Protein AF-A0A1H5N4A5-F1 (afdb_monomer_lite)

Foldseek 3Di:
DDPVVLLVQVCVVVVHNPDDPPQEAEFEWDDDPNFTWTKDKAAQVCLQAWYWYWYHYLWKIWTFIDHGNPPVPVLQAFDDDVVRNIGIFTATCDPVPLHQWGPDDNGDTDRRVVRTDDMDTDDVVNSVVPDDDDDDDDDDDDPDPDDDDDDPFDDKDKDWADFQDFQDALLVVPLVVCQPFQEKEWEDAPCQDPVSLVLVLSNLVSVLVSCPPLAAREYEYEYADRPVRVVVSVVSQVVSQVVSVVSRYRYDYDHDDDDFGWMDTPQQKIKGWFRHSQFFDDDDDPDDPCVVDRRGTTTDIIMMMITGGDPPPPD

Sequence (315 aa):
MVKKEAIKLINNTIEVDELNTKNTTFASVSVSGTRAAWWMNIKRPNFKKEWNIILVEQDEVMWLKIPANTFINPDQYFRIWESKNAADLLISSDPQDRYLTDISTGGTGVDFKPFVVQKVTIPEEMKADKKTPKSSYSKPELISFTSVPNLDTDLQKQRIIKQDQTNITYKKLFEGHLKGADIIKLQDPWIRLPYQFSNLLEFCVMLGNSNESGKTINLKVVSWNSKDFQSQSIESFEEIAAVVQEMGINLTYTLERHHDRYIEANNGFKIILGRGLDIFEKREGRFCIGDVDQRWRKCKPCEITYLKRNLKLFI

Organism: NCBI:txid390640

InterPro domains:
  IPR032341 MITD1, C-terminal phospholipase D-like domain [PF16565] (168-308)
  IPR038113 MITD1, C-terminal phospholipase D-like domain superfamily [G3DSA:3.30.870.30] (150-309)

pLDDT: mean 83.87, std 18.14, range [25.14, 98.44]

Structure (mmCIF, N/CA/C/O backbone):
data_AF-A0A1H5N4A5-F1
#
_entry.id   AF-A0A1H5N4A5-F1
#
loop_
_atom_site.group_PDB
_atom_site.id
_atom_site.type_symbol
_atom_site.label_atom_id
_atom_site.label_alt_id
_atom_site.label_comp_id
_atom_site.label_asym_id
_atom_site.label_entity_id
_atom_site.label_seq_id
_atom_site.pdbx_PDB_ins_code
_atom_site.Cartn_x
_atom_site.Cartn_y
_atom_site.Cartn_z
_atom_site.occupancy
_atom_site.B_iso_or_equiv
_atom_site.auth_seq_id
_atom_site.auth_comp_id
_atom_site.auth_asym_id
_atom_site.auth_atom_id
_atom_site.pdbx_PDB_model_num
ATOM 1 N N . MET A 1 1 ? 16.569 -8.994 4.565 1.00 78.19 1 MET A N 1
ATOM 2 C CA . MET A 1 1 ? 17.767 -8.197 4.274 1.00 78.19 1 MET A CA 1
ATOM 3 C C . MET A 1 1 ? 17.394 -7.009 3.409 1.00 78.19 1 MET A C 1
ATOM 5 O O . MET A 1 1 ? 16.719 -7.190 2.399 1.00 78.19 1 MET A O 1
ATOM 9 N N . VAL A 1 2 ? 17.793 -5.807 3.815 1.00 86.38 2 VAL A N 1
ATOM 10 C CA . VAL A 1 2 ? 17.608 -4.572 3.036 1.00 86.38 2 VAL A CA 1
ATOM 11 C C . VAL A 1 2 ? 18.868 -4.227 2.232 1.00 86.38 2 VAL A C 1
ATOM 13 O O . VAL A 1 2 ? 19.958 -4.719 2.513 1.00 86.38 2 VAL A O 1
ATOM 16 N N . LYS A 1 3 ? 18.754 -3.328 1.243 1.00 87.31 3 LYS A N 1
ATOM 17 C CA . LYS A 1 3 ? 19.850 -2.956 0.324 1.00 87.31 3 LYS A CA 1
ATOM 18 C C . LYS A 1 3 ? 21.169 -2.593 1.019 1.00 87.31 3 LYS A C 1
ATOM 20 O O . LYS A 1 3 ? 22.225 -3.027 0.577 1.00 87.31 3 LYS A O 1
ATOM 25 N N . LYS A 1 4 ? 21.120 -1.796 2.095 1.00 90.81 4 LYS A N 1
ATOM 26 C CA . LYS A 1 4 ? 22.329 -1.368 2.826 1.00 90.81 4 LYS A CA 1
ATOM 27 C C . LYS A 1 4 ? 23.053 -2.539 3.497 1.00 90.81 4 LYS A C 1
ATOM 29 O O . LYS A 1 4 ? 24.275 -2.533 3.535 1.00 90.81 4 LYS A O 1
ATOM 34 N N . GLU A 1 5 ? 22.314 -3.515 4.016 1.00 92.19 5 GLU A N 1
ATOM 35 C CA . GLU A 1 5 ? 22.884 -4.710 4.648 1.00 92.19 5 GLU A CA 1
ATOM 36 C C . GLU A 1 5 ? 23.549 -5.604 3.610 1.00 92.19 5 GLU A C 1
ATOM 38 O O . GLU A 1 5 ? 24.678 -6.024 3.815 1.00 92.19 5 GLU A O 1
ATOM 43 N N . ALA A 1 6 ? 22.885 -5.829 2.474 1.00 92.94 6 ALA A N 1
ATOM 44 C CA . ALA A 1 6 ? 23.424 -6.664 1.407 1.00 92.94 6 ALA A CA 1
ATOM 45 C C . ALA A 1 6 ? 24.708 -6.072 0.799 1.00 92.94 6 ALA A C 1
ATOM 47 O O . ALA A 1 6 ? 25.665 -6.799 0.554 1.00 92.94 6 ALA A O 1
ATOM 48 N N . ILE A 1 7 ? 24.750 -4.744 0.622 1.00 93.31 7 ILE A N 1
ATOM 49 C CA . ILE A 1 7 ? 25.960 -4.021 0.199 1.00 93.31 7 ILE A CA 1
ATOM 50 C C . ILE A 1 7 ? 27.096 -4.241 1.197 1.00 93.31 7 ILE A C 1
ATOM 52 O O . ILE A 1 7 ? 28.184 -4.639 0.798 1.00 93.31 7 ILE A O 1
ATOM 56 N N . LYS A 1 8 ? 26.841 -4.005 2.492 1.00 93.69 8 LYS A N 1
ATOM 57 C CA . LYS A 1 8 ? 27.854 -4.196 3.537 1.00 93.69 8 LYS A CA 1
ATOM 58 C C . LYS A 1 8 ? 28.350 -5.636 3.580 1.00 93.69 8 LYS A C 1
ATOM 60 O O . LYS A 1 8 ? 29.546 -5.855 3.680 1.00 93.69 8 LYS A O 1
ATOM 65 N N . LEU A 1 9 ? 27.437 -6.601 3.487 1.00 94.12 9 LEU A N 1
ATOM 66 C CA . LEU A 1 9 ? 27.774 -8.017 3.512 1.00 94.12 9 LEU A CA 1
ATOM 67 C C . LEU A 1 9 ? 28.716 -8.384 2.358 1.00 94.12 9 LEU A C 1
ATOM 69 O O . LEU A 1 9 ? 29.730 -9.037 2.592 1.00 94.12 9 LEU A O 1
ATOM 73 N N . ILE A 1 10 ? 28.429 -7.923 1.138 1.00 94.88 10 ILE A N 1
ATOM 74 C CA . ILE A 1 10 ? 29.295 -8.182 -0.018 1.00 94.88 10 ILE A CA 1
ATOM 75 C C . ILE A 1 10 ? 30.631 -7.449 0.112 1.00 94.88 10 ILE A C 1
ATOM 77 O O . ILE A 1 10 ? 31.654 -8.113 0.007 1.00 94.88 10 ILE A O 1
ATOM 81 N N . ASN A 1 11 ? 30.639 -6.141 0.401 1.00 95.31 11 ASN A N 1
ATOM 82 C CA . ASN A 1 11 ? 31.880 -5.365 0.559 1.00 95.31 11 ASN A CA 1
ATOM 83 C C . ASN A 1 11 ? 32.805 -5.971 1.621 1.00 95.31 11 ASN A C 1
ATOM 85 O O . ASN A 1 11 ? 34.002 -6.102 1.391 1.00 95.31 11 ASN A O 1
ATOM 89 N N . ASN A 1 12 ? 32.245 -6.397 2.757 1.00 93.00 12 ASN A N 1
ATOM 90 C CA . ASN A 1 12 ? 33.006 -7.073 3.804 1.00 93.00 12 ASN A CA 1
ATOM 91 C C . ASN A 1 12 ? 33.564 -8.419 3.324 1.00 93.00 12 ASN A C 1
ATOM 93 O O . ASN A 1 12 ? 34.676 -8.773 3.687 1.00 93.00 12 ASN A O 1
ATOM 97 N N . THR A 1 13 ? 32.804 -9.166 2.515 1.00 93.75 13 THR A N 1
ATOM 98 C CA . THR A 1 13 ? 33.235 -10.474 1.990 1.00 93.75 13 THR A CA 1
ATOM 99 C C . THR A 1 13 ? 34.367 -10.341 0.976 1.00 93.75 13 THR A C 1
ATOM 101 O O . THR A 1 13 ? 35.252 -11.187 0.937 1.00 93.75 13 THR A O 1
ATOM 104 N N . ILE A 1 14 ? 34.340 -9.292 0.151 1.00 93.25 14 ILE A N 1
ATOM 105 C CA . ILE A 1 14 ? 35.383 -9.024 -0.849 1.00 93.25 14 ILE A CA 1
ATOM 106 C C . ILE A 1 14 ? 36.524 -8.152 -0.302 1.00 93.25 14 ILE A C 1
ATOM 108 O O . ILE A 1 14 ? 37.460 -7.870 -1.039 1.00 93.25 14 ILE A O 1
ATOM 112 N N . GLU A 1 15 ? 36.429 -7.704 0.954 1.00 91.75 15 GLU A N 1
ATOM 113 C CA . GLU A 1 15 ? 37.368 -6.791 1.624 1.00 91.75 15 GLU A CA 1
ATOM 114 C C . GLU A 1 15 ? 37.622 -5.470 0.862 1.00 91.75 15 GLU A C 1
ATOM 116 O O . GLU A 1 15 ? 38.691 -4.866 0.957 1.00 91.75 15 GLU A O 1
ATOM 121 N N . VAL A 1 16 ? 36.624 -4.990 0.107 1.00 90.19 16 VAL A N 1
ATOM 122 C CA . VAL A 1 16 ? 36.698 -3.765 -0.709 1.00 90.19 16 VAL A CA 1
ATOM 123 C C . VAL A 1 16 ? 35.370 -3.006 -0.661 1.00 90.19 16 VAL A C 1
ATOM 125 O O . VAL A 1 16 ? 34.299 -3.577 -0.868 1.00 90.19 16 VAL A O 1
ATOM 128 N N . ASP A 1 17 ? 35.431 -1.684 -0.475 1.00 88.94 17 ASP A N 1
ATOM 129 C CA . ASP A 1 17 ? 34.267 -0.783 -0.512 1.00 88.94 17 ASP A CA 1
ATOM 130 C C . ASP A 1 17 ? 33.829 -0.418 -1.945 1.00 88.94 17 ASP A C 1
ATOM 132 O O . ASP A 1 17 ? 33.723 0.750 -2.328 1.00 88.94 17 ASP A O 1
ATOM 136 N N . GLU A 1 18 ? 33.568 -1.431 -2.768 1.00 92.75 18 GLU A N 1
ATOM 137 C CA . GLU A 1 18 ? 33.209 -1.246 -4.177 1.00 92.75 18 GLU A CA 1
ATOM 138 C C . GLU A 1 18 ? 31.733 -0.849 -4.362 1.00 92.75 18 GLU A C 1
ATOM 140 O O . GLU A 1 18 ? 31.385 -0.023 -5.217 1.00 92.75 18 GLU A O 1
ATOM 145 N N . LEU A 1 19 ? 30.837 -1.398 -3.535 1.00 94.62 19 LEU A N 1
ATOM 146 C CA . LEU A 1 19 ? 29.393 -1.199 -3.655 1.00 94.62 19 LEU A CA 1
ATOM 147 C C . LEU A 1 19 ? 28.872 -0.119 -2.705 1.00 94.62 19 LEU A C 1
ATOM 149 O O . LEU A 1 19 ? 29.269 -0.006 -1.548 1.00 94.62 19 LEU A O 1
ATOM 153 N N . ASN A 1 20 ? 27.920 0.680 -3.187 1.00 92.81 20 ASN A N 1
ATOM 154 C CA . ASN A 1 20 ? 27.214 1.698 -2.417 1.00 92.81 20 ASN A CA 1
ATOM 155 C C . ASN A 1 20 ? 25.776 1.911 -2.924 1.00 92.81 20 ASN A C 1
ATOM 157 O O . ASN A 1 20 ? 25.331 1.380 -3.941 1.00 92.81 20 ASN A O 1
ATOM 161 N N . THR A 1 21 ? 24.997 2.723 -2.206 1.00 88.00 21 THR A N 1
ATOM 162 C CA . THR A 1 21 ? 23.572 2.918 -2.517 1.00 88.00 21 THR A CA 1
ATOM 163 C C . THR A 1 21 ? 23.311 3.559 -3.881 1.00 88.00 21 THR A C 1
ATOM 165 O O . THR A 1 21 ? 22.213 3.358 -4.410 1.00 88.00 21 THR A O 1
ATOM 168 N N . LYS A 1 22 ? 24.282 4.300 -4.439 1.00 87.31 22 LYS A N 1
ATOM 169 C CA . LYS A 1 22 ? 24.170 5.023 -5.714 1.00 87.31 22 LYS A CA 1
ATOM 170 C C . LYS A 1 22 ? 24.550 4.162 -6.920 1.00 87.31 22 LYS A C 1
ATOM 172 O O . LYS A 1 22 ? 23.919 4.309 -7.961 1.00 87.31 22 LYS A O 1
ATOM 177 N N . ASN A 1 23 ? 25.556 3.293 -6.798 1.00 90.56 23 ASN A N 1
ATOM 178 C CA . ASN A 1 23 ? 26.044 2.459 -7.908 1.00 90.56 23 ASN A CA 1
ATOM 179 C C . ASN A 1 23 ? 25.425 1.051 -7.954 1.00 90.56 23 ASN A C 1
ATOM 181 O O . ASN A 1 23 ? 25.646 0.328 -8.920 1.00 90.56 23 ASN A O 1
ATOM 185 N N . THR A 1 24 ? 24.651 0.670 -6.936 1.00 92.94 24 THR A N 1
ATOM 186 C CA . THR A 1 24 ? 24.083 -0.676 -6.811 1.00 92.94 24 THR A CA 1
ATOM 187 C C . THR A 1 24 ? 22.584 -0.682 -7.092 1.00 92.94 24 THR A C 1
ATOM 189 O O . THR A 1 24 ? 21.838 0.113 -6.520 1.00 92.94 24 THR A O 1
ATOM 192 N N . THR A 1 25 ? 22.108 -1.616 -7.906 1.00 92.25 25 THR A N 1
ATOM 193 C CA . THR A 1 25 ? 20.689 -1.979 -8.041 1.00 92.25 25 THR A CA 1
ATOM 194 C C . THR A 1 25 ? 20.411 -3.193 -7.162 1.00 92.25 25 THR A C 1
ATOM 196 O O . THR A 1 25 ? 21.269 -4.051 -7.004 1.00 92.25 25 THR A O 1
ATOM 199 N N . PHE A 1 26 ? 19.240 -3.254 -6.537 1.00 92.06 26 PHE A N 1
ATOM 200 C CA . PHE A 1 26 ? 18.920 -4.279 -5.547 1.00 92.06 26 PHE A CA 1
ATOM 201 C C . PHE A 1 26 ? 17.551 -4.876 -5.831 1.00 92.06 26 PHE A C 1
ATOM 203 O O . PHE A 1 26 ? 16.596 -4.127 -6.034 1.00 92.06 26 PHE A O 1
ATOM 210 N N . ALA A 1 27 ? 17.457 -6.200 -5.769 1.00 88.06 27 ALA A N 1
ATOM 211 C CA . ALA A 1 27 ? 16.194 -6.913 -5.811 1.00 88.06 27 ALA A CA 1
ATOM 212 C C . ALA A 1 27 ? 16.225 -8.112 -4.861 1.00 88.06 27 ALA A C 1
ATOM 214 O O . ALA A 1 27 ? 17.221 -8.821 -4.749 1.00 88.06 27 ALA A O 1
ATOM 215 N N . SER A 1 28 ? 15.103 -8.374 -4.199 1.00 84.31 28 SER A N 1
ATOM 216 C CA . SER A 1 28 ? 14.883 -9.615 -3.452 1.00 84.31 28 SER A CA 1
ATOM 217 C C . SER A 1 28 ? 13.853 -10.467 -4.172 1.00 84.31 28 SER A C 1
ATOM 219 O O . SER A 1 28 ? 12.944 -9.911 -4.794 1.00 84.31 28 SER A O 1
ATOM 221 N N . VAL A 1 29 ? 13.959 -11.792 -4.048 1.00 80.19 29 VAL A N 1
ATOM 222 C CA . VAL A 1 29 ? 13.005 -12.718 -4.670 1.00 80.19 29 VAL A CA 1
ATOM 223 C C . VAL A 1 29 ? 11.571 -12.299 -4.343 1.00 80.19 29 VAL A C 1
ATOM 225 O O . VAL A 1 29 ? 11.196 -12.046 -3.191 1.00 80.19 29 VAL A O 1
ATOM 228 N N . SER A 1 30 ? 10.750 -12.188 -5.379 1.00 67.69 30 SER A N 1
ATOM 229 C CA . SER A 1 30 ? 9.317 -11.942 -5.303 1.00 67.69 30 SER A CA 1
ATOM 230 C C . SER A 1 30 ? 8.587 -13.142 -5.894 1.00 67.69 30 SER A C 1
ATOM 232 O O . SER A 1 30 ? 8.966 -13.642 -6.948 1.00 67.69 30 SER A O 1
ATOM 234 N N . VAL A 1 31 ? 7.567 -13.638 -5.194 1.00 54.88 31 VAL A N 1
ATOM 235 C CA . VAL A 1 31 ? 6.763 -14.773 -5.657 1.00 54.88 31 VAL A CA 1
ATOM 236 C C . VAL A 1 31 ? 5.435 -14.235 -6.172 1.00 54.88 31 VAL A C 1
ATOM 238 O O . VAL A 1 31 ? 4.705 -13.565 -5.436 1.00 54.88 31 VAL A O 1
ATOM 241 N N . SER A 1 32 ? 5.123 -14.522 -7.434 1.00 39.78 32 SER A N 1
ATOM 242 C CA . SER A 1 32 ? 3.844 -14.197 -8.065 1.00 39.78 32 SER A CA 1
ATOM 243 C C . SER A 1 32 ? 3.263 -15.459 -8.699 1.00 39.78 32 SER A C 1
ATOM 245 O O . SER A 1 32 ? 3.747 -15.943 -9.721 1.00 39.78 32 SER A O 1
ATOM 247 N N . GLY A 1 33 ? 2.239 -16.036 -8.062 1.00 48.34 33 GLY A N 1
ATOM 248 C CA . GLY A 1 33 ? 1.732 -17.357 -8.445 1.00 48.34 33 GLY A CA 1
ATOM 249 C C . GLY A 1 33 ? 2.753 -18.450 -8.117 1.00 48.34 33 GLY A C 1
ATOM 250 O O . GLY A 1 33 ? 3.221 -18.510 -6.985 1.00 48.34 33 GLY A O 1
ATOM 251 N N . THR A 1 34 ? 3.104 -19.289 -9.095 1.00 47.75 34 THR A N 1
ATOM 252 C CA . THR A 1 34 ? 4.117 -20.355 -8.953 1.00 47.75 34 THR A CA 1
ATOM 253 C C . THR A 1 34 ? 5.541 -19.910 -9.285 1.00 47.75 34 THR A C 1
ATOM 255 O O . THR A 1 34 ? 6.464 -20.699 -9.136 1.00 47.75 34 THR A O 1
ATOM 258 N N . ARG A 1 35 ? 5.742 -18.670 -9.750 1.00 59.22 35 ARG A N 1
ATOM 259 C CA . ARG A 1 35 ? 7.050 -18.196 -10.220 1.00 59.22 35 ARG A CA 1
ATOM 260 C C . ARG A 1 35 ? 7.690 -17.269 -9.198 1.00 59.22 35 ARG A C 1
ATOM 262 O O . ARG A 1 35 ? 7.087 -16.271 -8.791 1.00 59.22 35 ARG A O 1
ATOM 269 N N . ALA A 1 36 ? 8.911 -17.608 -8.809 1.00 77.12 36 ALA A N 1
ATOM 270 C CA . ALA A 1 36 ? 9.780 -16.791 -7.980 1.00 77.12 36 ALA A CA 1
ATOM 271 C C . ALA A 1 36 ? 10.798 -16.079 -8.886 1.00 77.12 36 ALA A C 1
ATOM 273 O O . ALA A 1 36 ? 11.419 -16.709 -9.740 1.00 77.12 36 ALA A O 1
ATOM 274 N N . ALA A 1 37 ? 10.910 -14.758 -8.765 1.00 85.00 37 ALA A N 1
ATOM 275 C CA . ALA A 1 37 ? 11.788 -13.960 -9.613 1.00 85.00 37 ALA A CA 1
ATOM 276 C C . ALA A 1 37 ? 12.235 -12.667 -8.926 1.00 85.00 37 ALA A C 1
ATOM 278 O O . ALA A 1 37 ? 11.517 -12.092 -8.097 1.00 85.00 37 ALA A O 1
ATOM 279 N N . TRP A 1 38 ? 13.404 -12.171 -9.316 1.00 90.00 38 TRP A N 1
ATOM 280 C CA . TRP A 1 38 ? 13.846 -10.815 -9.022 1.00 90.00 38 TRP A CA 1
ATOM 281 C C . TRP A 1 38 ? 13.343 -9.876 -10.101 1.00 90.00 38 TRP A C 1
ATOM 283 O O . TRP A 1 38 ? 13.673 -10.030 -11.275 1.00 90.00 38 TRP A O 1
ATOM 293 N N . TRP A 1 39 ? 12.565 -8.883 -9.697 1.00 86.44 39 TRP A N 1
ATOM 294 C CA . TRP A 1 39 ? 12.100 -7.847 -10.602 1.00 86.44 39 TRP A CA 1
ATOM 295 C C . TRP A 1 39 ? 12.838 -6.536 -10.342 1.00 86.44 39 TRP A C 1
ATOM 297 O O . TRP A 1 39 ? 13.060 -6.161 -9.188 1.00 86.44 39 TRP A O 1
ATOM 307 N N . MET A 1 40 ? 13.218 -5.841 -11.411 1.00 87.38 40 MET A N 1
ATOM 308 C CA . MET A 1 40 ? 13.769 -4.490 -11.348 1.00 87.38 40 MET A CA 1
ATOM 309 C C . MET A 1 40 ? 13.590 -3.748 -12.672 1.00 87.38 40 MET A C 1
ATOM 311 O O . MET A 1 40 ? 13.318 -4.339 -13.713 1.00 87.38 40 MET A O 1
ATOM 315 N N . ASN A 1 41 ? 13.801 -2.434 -12.638 1.00 88.75 41 ASN A N 1
ATOM 316 C CA . ASN A 1 41 ? 13.773 -1.580 -13.817 1.00 88.75 41 ASN A CA 1
ATOM 317 C C . ASN A 1 41 ? 15.137 -0.905 -14.003 1.00 88.75 41 ASN A C 1
ATOM 319 O O . ASN A 1 41 ? 15.654 -0.293 -13.065 1.00 88.75 41 ASN A O 1
ATOM 323 N N . ILE A 1 42 ? 15.699 -0.971 -15.211 1.00 88.44 42 ILE A N 1
ATOM 324 C CA . ILE A 1 42 ? 16.962 -0.307 -15.544 1.00 88.44 42 ILE A CA 1
ATOM 325 C C . ILE A 1 42 ? 16.707 0.825 -16.535 1.00 88.44 42 ILE A C 1
ATOM 327 O O . ILE A 1 42 ? 16.246 0.614 -17.656 1.00 88.44 42 ILE A O 1
ATOM 331 N N . LYS A 1 43 ? 17.014 2.062 -16.130 1.00 88.88 43 LYS A N 1
ATOM 332 C CA . LYS A 1 43 ? 16.860 3.240 -16.995 1.00 88.88 43 LYS A CA 1
ATOM 333 C C . LYS A 1 43 ? 17.765 3.134 -18.220 1.00 88.88 43 LYS A C 1
ATOM 335 O O . LYS A 1 43 ? 18.943 2.816 -18.072 1.00 88.88 43 LYS A O 1
ATOM 340 N N . ARG A 1 44 ? 17.256 3.485 -19.410 1.00 89.38 44 ARG A N 1
ATOM 341 C CA . ARG A 1 44 ? 18.026 3.415 -20.670 1.00 89.38 44 ARG A CA 1
ATOM 342 C C . ARG A 1 44 ? 19.416 4.079 -20.594 1.00 89.38 44 ARG A C 1
ATOM 344 O O . ARG A 1 44 ? 20.376 3.474 -21.062 1.00 89.38 44 ARG A O 1
ATOM 351 N N . PRO A 1 45 ? 19.600 5.256 -19.955 1.00 89.44 45 PRO A N 1
ATOM 352 C CA . PRO A 1 45 ? 20.929 5.863 -19.826 1.00 89.44 45 PRO A CA 1
ATOM 353 C C . PRO A 1 45 ? 21.947 5.025 -19.037 1.00 89.44 45 PRO A C 1
ATOM 355 O O . PRO A 1 45 ? 23.150 5.214 -19.208 1.00 89.44 45 PRO A O 1
ATOM 358 N N . ASN A 1 46 ? 21.495 4.104 -18.181 1.00 88.38 46 ASN A N 1
ATOM 359 C CA . ASN A 1 46 ? 22.383 3.291 -17.355 1.00 88.38 46 ASN A CA 1
ATOM 360 C C . ASN A 1 46 ? 23.016 2.129 -18.131 1.00 88.38 46 ASN A C 1
ATOM 362 O O . ASN A 1 46 ? 24.036 1.626 -17.686 1.00 88.38 46 ASN A O 1
ATOM 366 N N . PHE A 1 47 ? 22.508 1.748 -19.308 1.00 91.69 47 PHE A N 1
ATOM 367 C CA . PHE A 1 47 ? 23.110 0.706 -20.162 1.00 91.69 47 PHE A CA 1
ATOM 368 C C . PHE A 1 47 ? 24.530 1.044 -20.651 1.00 91.69 47 PHE A C 1
ATOM 370 O O . PHE A 1 47 ? 25.315 0.157 -20.977 1.00 91.69 47 PHE A O 1
ATOM 377 N N . LYS A 1 48 ? 24.883 2.335 -20.647 1.00 92.81 48 LYS A N 1
ATOM 378 C CA . LYS A 1 48 ? 26.228 2.834 -20.976 1.00 92.81 48 LYS A CA 1
ATOM 379 C C . LYS A 1 48 ? 27.200 2.806 -19.793 1.00 92.81 48 LYS A C 1
ATOM 381 O O . LYS A 1 48 ? 28.332 3.258 -19.920 1.00 92.81 48 LYS A O 1
ATOM 386 N N . LYS A 1 49 ? 26.743 2.356 -18.626 1.00 93.75 49 LYS A N 1
ATOM 387 C CA . LYS A 1 49 ? 27.510 2.299 -17.381 1.00 93.75 49 LYS A CA 1
ATOM 388 C C . LYS A 1 49 ? 27.621 0.853 -16.930 1.00 93.75 49 LYS A C 1
ATOM 390 O O . LYS A 1 49 ? 26.811 0.020 -17.321 1.00 93.75 49 LYS A O 1
ATOM 395 N N . GLU A 1 50 ? 28.613 0.582 -16.097 1.00 95.38 50 GLU A N 1
ATOM 396 C CA . GLU A 1 50 ? 28.705 -0.690 -15.393 1.00 95.38 50 GLU A CA 1
ATOM 397 C C . GLU A 1 50 ? 27.512 -0.856 -14.446 1.00 95.38 50 GLU A C 1
ATOM 399 O O . GLU A 1 50 ? 27.068 0.110 -13.813 1.00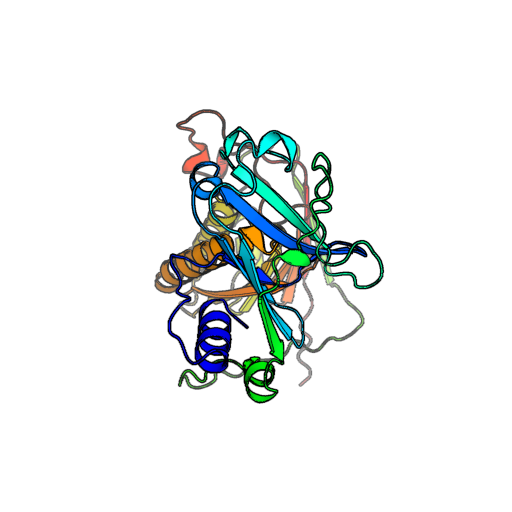 95.38 50 GLU A O 1
ATOM 404 N N . TRP A 1 51 ? 26.973 -2.071 -14.369 1.00 93.88 51 TRP A N 1
ATOM 405 C CA . TRP A 1 51 ? 25.887 -2.400 -13.457 1.00 93.88 51 TRP A CA 1
ATOM 406 C C . TRP A 1 51 ? 26.399 -3.273 -12.335 1.00 93.88 51 TRP A C 1
ATOM 408 O O . TRP A 1 51 ? 26.918 -4.359 -12.576 1.00 93.88 51 TRP A O 1
ATOM 418 N N . ASN A 1 52 ? 26.131 -2.832 -11.113 1.00 96.38 52 ASN A N 1
ATOM 419 C CA . ASN A 1 52 ? 26.245 -3.670 -9.938 1.00 96.38 52 ASN A CA 1
ATOM 420 C C . ASN A 1 52 ? 24.835 -4.039 -9.494 1.00 96.38 52 ASN A C 1
ATOM 422 O O . ASN A 1 52 ? 24.066 -3.169 -9.082 1.00 96.38 52 ASN A O 1
ATOM 426 N N . ILE A 1 53 ? 24.468 -5.309 -9.633 1.00 96.56 53 ILE A N 1
ATOM 427 C CA . ILE A 1 53 ? 23.155 -5.821 -9.241 1.00 96.56 53 ILE A CA 1
ATOM 428 C C . ILE A 1 53 ? 23.346 -6.771 -8.068 1.00 96.56 53 ILE A C 1
ATOM 430 O O . ILE A 1 53 ? 24.103 -7.729 -8.158 1.00 96.56 53 ILE A O 1
ATOM 434 N N . ILE A 1 54 ? 22.633 -6.517 -6.978 1.00 97.06 54 ILE A N 1
ATOM 435 C CA . ILE A 1 54 ? 22.532 -7.433 -5.850 1.00 97.06 54 ILE A CA 1
ATOM 436 C C . ILE A 1 54 ? 21.179 -8.139 -5.906 1.00 97.06 54 ILE A C 1
ATOM 438 O O . ILE A 1 54 ? 20.128 -7.490 -5.846 1.00 97.06 54 ILE A O 1
ATOM 442 N N . LEU A 1 55 ? 21.222 -9.465 -5.981 1.00 95.38 55 LEU A N 1
ATOM 443 C CA . LEU A 1 55 ? 20.068 -10.353 -5.929 1.00 95.38 55 LEU A CA 1
ATOM 444 C C . LEU A 1 55 ? 20.049 -11.068 -4.578 1.00 95.38 55 LEU A C 1
ATOM 446 O O . LEU A 1 55 ? 21.028 -11.696 -4.193 1.00 95.38 55 LEU A O 1
ATOM 450 N N . VAL A 1 56 ? 18.944 -10.957 -3.847 1.00 90.12 56 VAL A N 1
ATOM 451 C CA . VAL A 1 56 ? 18.791 -11.570 -2.519 1.00 90.12 56 VAL A CA 1
ATOM 452 C C . VAL A 1 56 ? 17.781 -12.706 -2.569 1.00 90.12 56 VAL A C 1
ATOM 454 O O . VAL A 1 56 ? 16.634 -12.489 -2.974 1.00 90.12 56 VAL A O 1
ATOM 457 N N . GLU A 1 57 ? 18.202 -13.881 -2.113 1.00 88.12 57 GLU A N 1
ATOM 458 C CA . GLU A 1 57 ? 17.371 -15.053 -1.826 1.00 88.12 57 GLU A CA 1
ATOM 459 C C . GLU A 1 57 ? 17.082 -15.181 -0.326 1.00 88.12 57 GLU A C 1
ATOM 461 O O . GLU A 1 57 ? 17.318 -14.262 0.460 1.00 88.12 57 GLU A O 1
ATOM 466 N N . GLN A 1 58 ? 16.513 -16.318 0.075 1.00 83.06 58 GLN A N 1
ATOM 467 C CA . GLN A 1 58 ? 16.261 -16.621 1.478 1.00 83.06 58 GLN A CA 1
ATOM 468 C C . GLN A 1 58 ? 17.564 -16.719 2.282 1.00 83.06 58 GLN A C 1
ATOM 470 O O . GLN A 1 58 ? 17.641 -16.155 3.373 1.00 83.06 58 GLN A O 1
ATOM 475 N N . ASP A 1 59 ? 18.575 -17.386 1.720 1.00 87.50 59 ASP A N 1
ATOM 476 C CA . ASP A 1 59 ? 19.802 -17.757 2.433 1.00 87.50 59 ASP A CA 1
ATOM 477 C C . ASP A 1 59 ? 21.090 -17.287 1.742 1.00 87.50 59 ASP A C 1
ATOM 479 O O . ASP A 1 59 ? 22.170 -17.429 2.309 1.00 87.50 59 ASP A O 1
ATOM 483 N N . GLU A 1 60 ? 20.993 -16.703 0.547 1.00 92.50 60 GLU A N 1
ATOM 484 C CA . GLU A 1 60 ? 22.133 -16.272 -0.266 1.00 92.50 60 GLU A CA 1
ATOM 485 C C . GLU A 1 60 ? 21.915 -14.850 -0.804 1.00 92.50 60 GLU A C 1
ATOM 487 O O . GLU A 1 60 ? 20.799 -14.434 -1.126 1.00 92.50 60 GLU A O 1
ATOM 492 N N . VAL A 1 61 ? 23.008 -14.100 -0.917 1.00 94.81 61 VAL A N 1
ATOM 493 C CA . VAL A 1 61 ? 23.101 -12.858 -1.681 1.00 94.81 61 VAL A CA 1
ATOM 494 C C . VAL A 1 61 ? 24.059 -13.082 -2.838 1.00 94.81 61 VAL A C 1
ATOM 496 O O . VAL A 1 61 ? 25.180 -13.541 -2.637 1.00 94.81 61 VAL A O 1
ATOM 499 N N . MET A 1 62 ? 23.647 -12.711 -4.043 1.00 96.69 62 MET A N 1
ATOM 500 C CA . MET A 1 62 ? 24.491 -12.746 -5.229 1.00 96.69 62 MET A CA 1
ATOM 501 C C . MET A 1 62 ? 24.773 -11.332 -5.715 1.00 96.69 62 MET A C 1
ATOM 503 O O . MET A 1 62 ? 23.858 -10.519 -5.854 1.00 96.69 62 MET A O 1
ATOM 507 N N . TRP A 1 63 ? 26.035 -11.053 -6.017 1.00 97.69 63 TRP A N 1
ATOM 508 C CA . TRP A 1 63 ? 26.451 -9.856 -6.730 1.00 97.69 63 TRP A CA 1
ATOM 509 C C . TRP A 1 63 ? 26.734 -10.206 -8.185 1.00 97.69 63 TRP A C 1
ATOM 511 O O . TRP A 1 63 ? 27.524 -11.102 -8.486 1.00 97.69 63 TRP A O 1
ATOM 521 N N . LEU A 1 64 ? 26.067 -9.488 -9.082 1.00 97.88 64 LEU A N 1
ATOM 522 C CA . LEU A 1 64 ? 26.302 -9.516 -10.512 1.00 97.88 64 LEU A CA 1
ATOM 523 C C . LEU A 1 64 ? 26.964 -8.209 -10.942 1.00 97.88 64 LEU A C 1
ATOM 525 O O . LEU A 1 64 ? 26.508 -7.124 -10.560 1.00 97.88 64 LEU A O 1
ATOM 529 N N . LYS A 1 65 ? 27.983 -8.322 -11.791 1.00 96.50 65 LYS A N 1
ATOM 530 C CA . LYS A 1 65 ? 28.701 -7.191 -12.374 1.00 96.50 65 LYS A CA 1
ATOM 531 C C . LYS A 1 65 ? 28.642 -7.270 -13.895 1.00 96.50 65 LYS A C 1
ATOM 533 O O . LYS A 1 65 ? 29.229 -8.159 -14.504 1.00 96.50 65 LYS A O 1
ATOM 538 N N . ILE A 1 66 ? 27.909 -6.343 -14.508 1.00 96.62 66 ILE A N 1
ATOM 539 C CA . ILE A 1 66 ? 27.743 -6.276 -15.962 1.00 96.62 66 ILE A CA 1
ATOM 540 C C . ILE A 1 66 ? 28.571 -5.093 -16.481 1.00 96.62 66 ILE A C 1
ATOM 542 O O . ILE A 1 66 ? 28.289 -3.956 -16.090 1.00 96.62 66 ILE A O 1
ATOM 546 N N . PRO A 1 67 ? 29.561 -5.311 -17.366 1.00 96.81 67 PRO A N 1
ATOM 547 C CA . PRO A 1 67 ? 30.354 -4.228 -17.939 1.00 96.81 67 PRO A CA 1
ATOM 548 C C . PRO A 1 67 ? 29.505 -3.195 -18.689 1.00 96.81 67 PRO A C 1
ATOM 550 O O . PRO A 1 67 ? 28.476 -3.512 -19.297 1.00 96.81 67 PRO A O 1
ATOM 553 N N . ALA A 1 68 ? 29.970 -1.947 -18.696 1.00 94.50 68 ALA A N 1
ATOM 554 C CA . ALA A 1 68 ? 29.358 -0.888 -19.489 1.00 94.50 68 ALA A CA 1
ATOM 555 C C . ALA A 1 68 ? 29.246 -1.290 -20.966 1.00 94.50 68 ALA A C 1
ATOM 557 O O . ALA A 1 68 ? 30.173 -1.870 -21.526 1.00 94.50 68 ALA A O 1
ATOM 558 N N . ASN A 1 69 ? 28.136 -0.928 -21.613 1.00 94.06 69 ASN A N 1
ATOM 559 C CA . ASN A 1 69 ? 27.888 -1.209 -23.030 1.00 94.06 69 ASN A CA 1
ATOM 560 C C . ASN A 1 69 ? 27.794 -2.704 -23.386 1.00 94.06 69 ASN A C 1
ATOM 562 O O . ASN A 1 69 ? 27.825 -3.035 -24.565 1.00 94.06 69 ASN A O 1
ATOM 566 N N . THR A 1 70 ? 27.608 -3.604 -22.412 1.00 95.81 70 THR A N 1
ATOM 567 C CA . THR A 1 70 ? 27.316 -5.024 -22.699 1.00 95.81 70 THR A CA 1
ATOM 568 C C . THR A 1 70 ? 26.061 -5.172 -23.570 1.00 95.81 70 THR A C 1
ATOM 570 O O . THR A 1 70 ? 26.042 -5.955 -24.513 1.00 95.81 70 THR A O 1
ATOM 573 N N . PHE A 1 71 ? 25.031 -4.358 -23.311 1.00 93.31 71 PHE A N 1
ATOM 574 C CA . PHE A 1 71 ? 23.799 -4.316 -24.104 1.00 93.31 71 PHE A CA 1
ATOM 575 C C . PHE A 1 71 ? 23.640 -2.936 -24.759 1.00 93.31 71 PHE A C 1
ATOM 577 O O . PHE A 1 71 ? 22.885 -2.089 -24.282 1.00 93.31 71 PHE A O 1
ATOM 584 N N . ILE A 1 72 ? 24.392 -2.695 -25.840 1.00 89.38 72 ILE A N 1
ATOM 585 C CA . ILE A 1 72 ? 24.443 -1.398 -26.552 1.00 89.38 72 ILE A CA 1
ATOM 586 C C . ILE A 1 72 ? 23.050 -0.949 -27.019 1.00 89.38 72 ILE A C 1
ATOM 588 O O . ILE A 1 72 ? 22.691 0.218 -26.867 1.00 89.38 72 ILE A O 1
ATOM 592 N N . ASN A 1 73 ? 22.262 -1.889 -27.547 1.00 88.94 73 ASN A N 1
ATOM 593 C CA . ASN A 1 73 ? 20.900 -1.669 -28.026 1.00 88.94 73 ASN A CA 1
ATOM 594 C C . ASN A 1 73 ? 19.922 -2.434 -27.126 1.00 88.94 73 ASN A C 1
ATOM 596 O O . ASN A 1 73 ? 19.570 -3.566 -27.457 1.00 88.94 73 ASN A O 1
ATOM 600 N N . PRO A 1 74 ? 19.504 -1.871 -25.978 1.00 88.38 74 PRO A N 1
ATOM 601 C CA . PRO A 1 74 ? 18.747 -2.610 -24.967 1.00 88.38 74 PRO A CA 1
ATOM 602 C C . PRO A 1 74 ? 17.449 -3.219 -25.504 1.00 88.38 74 PRO A C 1
ATOM 604 O O . PRO A 1 74 ? 17.064 -4.299 -25.075 1.00 88.38 74 PRO A O 1
ATOM 607 N N . ASP A 1 75 ? 16.830 -2.578 -26.489 1.00 89.06 75 ASP A N 1
ATOM 608 C CA . ASP A 1 75 ? 15.578 -2.987 -27.132 1.00 89.06 75 ASP A CA 1
ATOM 609 C C . ASP A 1 75 ? 15.708 -4.317 -27.896 1.00 89.06 75 ASP A C 1
ATOM 611 O O . ASP A 1 75 ? 14.711 -4.984 -28.151 1.00 89.06 75 ASP A O 1
ATOM 615 N N . GLN A 1 76 ? 16.936 -4.721 -28.247 1.00 89.88 76 GLN A N 1
ATOM 616 C CA . GLN A 1 76 ? 17.214 -6.029 -28.847 1.00 89.88 76 GLN A CA 1
ATOM 617 C C . GLN A 1 76 ? 17.257 -7.155 -27.815 1.00 89.88 76 GLN A C 1
ATOM 619 O O . GLN A 1 76 ? 17.195 -8.313 -28.204 1.00 89.88 76 GLN A O 1
ATOM 624 N N . TYR A 1 77 ? 17.392 -6.834 -26.527 1.00 89.38 77 TYR A N 1
ATOM 625 C CA . TYR A 1 77 ? 17.623 -7.815 -25.467 1.00 89.38 77 TYR A CA 1
ATOM 626 C C . TYR A 1 77 ? 16.467 -7.869 -24.470 1.00 89.38 77 TYR A C 1
ATOM 628 O O . TYR A 1 77 ? 16.056 -8.959 -24.062 1.00 89.38 77 TYR A O 1
ATOM 636 N N . PHE A 1 78 ? 15.925 -6.706 -24.111 1.00 92.25 78 PHE A N 1
ATOM 637 C CA . PHE A 1 78 ? 14.978 -6.522 -23.020 1.00 92.25 78 PHE A CA 1
ATOM 638 C C . PHE A 1 78 ? 13.662 -5.937 -23.506 1.00 92.25 78 PHE A C 1
ATOM 640 O O . PHE A 1 78 ? 13.608 -5.145 -24.448 1.00 92.25 78 PHE A O 1
ATOM 647 N N . ARG A 1 79 ? 12.593 -6.242 -22.769 1.00 87.62 79 ARG A N 1
ATOM 648 C CA . ARG A 1 79 ? 11.332 -5.526 -22.922 1.00 87.62 79 ARG A CA 1
ATOM 649 C C . ARG A 1 79 ? 11.507 -4.092 -22.431 1.00 87.62 79 ARG A C 1
ATOM 651 O O . ARG A 1 79 ? 11.829 -3.856 -21.264 1.00 87.62 79 ARG A O 1
ATOM 658 N N . ILE A 1 80 ? 11.204 -3.136 -23.299 1.00 86.94 80 ILE A N 1
ATOM 659 C CA . ILE A 1 80 ? 11.300 -1.722 -22.960 1.00 86.94 80 ILE A CA 1
ATOM 660 C C . ILE A 1 80 ? 9.941 -1.130 -22.628 1.00 86.94 80 ILE A C 1
ATOM 662 O O . ILE A 1 80 ? 8.952 -1.311 -23.338 1.00 86.94 80 ILE A O 1
ATOM 666 N N . TRP A 1 81 ? 9.911 -0.364 -21.547 1.00 78.94 81 TRP A N 1
ATOM 667 C CA . TRP A 1 81 ? 8.789 0.464 -21.167 1.00 78.94 81 TRP A CA 1
ATOM 668 C C . TRP A 1 81 ? 9.024 1.905 -21.621 1.00 78.94 81 TRP A C 1
ATOM 670 O O . TRP A 1 81 ? 9.643 2.708 -20.916 1.00 78.94 81 TRP A O 1
ATOM 680 N N . GLU A 1 82 ? 8.500 2.237 -22.803 1.00 84.38 82 GLU A N 1
ATOM 681 C CA . GLU A 1 82 ? 8.730 3.531 -23.461 1.00 84.38 82 GLU A CA 1
ATOM 682 C C . GLU A 1 82 ? 8.395 4.732 -22.576 1.00 84.38 82 GLU A C 1
ATOM 684 O O . GLU A 1 82 ? 9.230 5.611 -22.368 1.00 84.38 82 GLU A O 1
ATOM 689 N N . SER A 1 83 ? 7.216 4.738 -21.949 1.00 77.12 83 SER A N 1
ATOM 690 C CA . SER A 1 83 ? 6.787 5.868 -21.116 1.00 77.12 83 SER A CA 1
ATOM 691 C C . SER A 1 83 ? 7.631 6.074 -19.854 1.00 77.12 83 SER A C 1
ATOM 693 O O . SER A 1 83 ? 7.603 7.157 -19.274 1.00 77.12 83 SER A O 1
ATOM 695 N N . LYS A 1 84 ? 8.401 5.065 -19.422 1.00 74.75 84 LYS A N 1
ATOM 696 C CA . LYS A 1 84 ? 9.325 5.158 -18.280 1.00 74.75 84 LYS A CA 1
ATOM 697 C C . LYS A 1 84 ? 10.795 5.247 -18.685 1.00 74.75 84 LYS A C 1
ATOM 699 O O . LYS A 1 84 ? 11.646 5.334 -17.788 1.00 74.75 84 LYS A O 1
ATOM 704 N N . ASN A 1 85 ? 11.077 5.233 -19.989 1.00 87.88 85 ASN A N 1
ATOM 705 C CA . ASN A 1 85 ? 12.409 5.230 -20.581 1.00 87.88 85 ASN A CA 1
ATOM 706 C C . ASN A 1 85 ? 13.343 4.191 -19.931 1.00 87.88 85 ASN A C 1
ATOM 708 O O . ASN A 1 85 ? 14.428 4.515 -19.428 1.00 87.88 85 ASN A O 1
ATOM 712 N N . ALA A 1 86 ? 12.877 2.943 -19.846 1.00 88.25 86 ALA A N 1
ATOM 713 C CA . ALA A 1 86 ? 13.561 1.918 -19.072 1.00 88.25 86 ALA A CA 1
ATOM 714 C C . ALA A 1 86 ? 13.237 0.486 -19.501 1.00 88.25 86 ALA A C 1
ATOM 716 O O . ALA A 1 86 ? 12.135 0.227 -19.971 1.00 88.25 86 ALA A O 1
ATOM 717 N N . ALA A 1 87 ? 14.176 -0.429 -19.278 1.00 89.31 87 ALA A N 1
ATOM 718 C CA . ALA A 1 87 ? 13.996 -1.861 -19.468 1.00 89.31 87 ALA A CA 1
ATOM 719 C C . ALA A 1 87 ? 13.444 -2.510 -18.197 1.00 89.31 87 ALA A C 1
ATOM 721 O O . ALA A 1 87 ? 13.935 -2.229 -17.099 1.00 89.31 87 ALA A O 1
ATOM 722 N N . ASP A 1 88 ? 12.455 -3.383 -18.355 1.00 83.94 88 ASP A N 1
ATOM 723 C CA . ASP A 1 88 ? 11.995 -4.252 -17.276 1.00 83.94 88 ASP A CA 1
ATOM 724 C C . ASP A 1 88 ? 12.828 -5.533 -17.281 1.00 83.94 88 ASP A C 1
ATOM 726 O O . ASP A 1 88 ? 13.004 -6.161 -18.323 1.00 83.94 88 ASP A O 1
ATOM 730 N N . LEU A 1 89 ? 13.349 -5.897 -16.112 1.00 89.62 89 LEU A N 1
ATOM 731 C CA . LEU A 1 89 ? 14.061 -7.145 -15.885 1.00 89.62 89 LEU A CA 1
ATOM 732 C C . LEU A 1 89 ? 13.250 -7.973 -14.896 1.00 89.62 89 LEU A C 1
ATOM 734 O O . LEU A 1 89 ? 12.941 -7.512 -13.796 1.00 89.62 89 LEU A O 1
ATOM 738 N N . LEU A 1 90 ? 12.940 -9.205 -15.280 1.00 89.06 90 LEU A N 1
ATOM 739 C CA . LEU A 1 90 ? 12.302 -10.196 -14.428 1.00 89.06 90 LEU A CA 1
ATOM 740 C C . LEU A 1 90 ? 13.170 -11.446 -14.477 1.00 89.06 90 LEU A C 1
ATOM 742 O O . LEU A 1 90 ? 12.983 -12.296 -15.335 1.00 89.06 90 LEU A O 1
ATOM 746 N N . ILE A 1 91 ? 14.149 -11.545 -13.590 1.00 91.25 91 ILE A N 1
ATOM 747 C CA . ILE A 1 91 ? 15.122 -12.636 -13.582 1.00 91.25 91 ILE A CA 1
ATOM 748 C C . ILE A 1 91 ? 14.553 -13.793 -12.759 1.00 91.25 91 ILE A C 1
ATOM 750 O O . ILE A 1 91 ? 14.235 -13.601 -11.586 1.00 91.25 91 ILE A O 1
ATOM 754 N N . SER A 1 92 ? 14.415 -14.983 -13.347 1.00 89.69 92 SER A N 1
ATOM 755 C CA . SER A 1 92 ? 13.905 -16.157 -12.625 1.00 89.69 92 SER A CA 1
ATOM 756 C C . SER A 1 92 ? 14.836 -16.543 -11.477 1.00 89.69 92 SER A C 1
ATOM 758 O O . SER A 1 92 ? 16.045 -16.680 -11.679 1.00 89.69 92 SER A O 1
ATOM 760 N N . SER A 1 93 ? 14.263 -16.759 -10.295 1.00 89.81 93 SER A N 1
ATOM 761 C CA . SER A 1 93 ? 14.953 -17.339 -9.140 1.00 89.81 93 SER A CA 1
ATOM 762 C C . SER A 1 93 ? 14.590 -18.811 -8.940 1.00 89.81 93 SER A C 1
ATOM 764 O O . SER A 1 93 ? 14.829 -19.350 -7.867 1.00 89.81 93 SER A O 1
ATOM 766 N N . ASP A 1 94 ? 13.952 -19.451 -9.924 1.00 85.62 94 ASP A N 1
ATOM 767 C CA . ASP A 1 94 ? 13.627 -20.875 -9.879 1.00 85.62 94 ASP A CA 1
ATOM 768 C C . ASP A 1 94 ? 14.831 -21.695 -10.379 1.00 85.62 94 ASP A C 1
ATOM 770 O O . ASP A 1 94 ? 15.176 -21.592 -11.562 1.00 85.62 94 ASP A O 1
ATOM 774 N N . PRO A 1 95 ? 15.480 -22.515 -9.526 1.00 83.69 95 PRO A N 1
ATOM 775 C CA . PRO A 1 95 ? 16.608 -23.353 -9.931 1.00 83.69 95 PRO A CA 1
ATOM 776 C C . PRO A 1 95 ? 16.262 -24.366 -11.032 1.00 83.69 95 PRO A C 1
ATOM 778 O O . PRO A 1 95 ? 17.161 -24.838 -11.726 1.00 83.69 95 PRO A O 1
ATOM 781 N N . GLN A 1 96 ? 14.979 -24.710 -11.188 1.00 81.31 96 GLN A N 1
ATOM 782 C CA . GLN A 1 96 ? 14.485 -25.710 -12.137 1.00 81.31 96 GLN A CA 1
ATOM 783 C C . GLN A 1 96 ? 13.875 -25.091 -13.408 1.00 81.31 96 GLN A C 1
ATOM 785 O O . GLN A 1 96 ? 13.757 -25.787 -14.415 1.00 81.31 96 GLN A O 1
ATOM 790 N N . ASP A 1 97 ? 13.540 -23.795 -13.410 1.00 80.31 97 ASP A N 1
ATOM 791 C CA . ASP A 1 97 ? 13.028 -23.065 -14.584 1.00 80.31 97 ASP A CA 1
ATOM 792 C C . ASP A 1 97 ? 13.827 -21.780 -14.829 1.00 80.31 97 ASP A C 1
ATOM 794 O O . ASP A 1 97 ? 13.573 -20.722 -14.244 1.00 80.31 97 ASP A O 1
ATOM 798 N N . ARG A 1 98 ? 14.781 -21.868 -15.767 1.00 84.62 98 ARG A N 1
ATOM 799 C CA . ARG A 1 98 ? 15.503 -20.716 -16.336 1.00 84.62 98 ARG A CA 1
ATOM 800 C C . ARG A 1 98 ? 16.142 -19.808 -15.275 1.00 84.62 98 ARG A C 1
ATOM 802 O O . ARG A 1 98 ? 16.155 -18.589 -15.428 1.00 84.62 98 ARG A O 1
ATOM 809 N N . TYR A 1 99 ? 16.713 -20.399 -14.224 1.00 92.50 99 TYR A N 1
ATOM 810 C CA . TYR A 1 99 ? 17.441 -19.695 -13.165 1.00 92.50 99 TYR A CA 1
ATOM 811 C C . TYR A 1 99 ? 18.411 -18.641 -13.717 1.00 92.50 99 TYR A C 1
ATOM 813 O O . TYR A 1 99 ? 19.148 -18.911 -14.674 1.00 92.50 99 TYR A O 1
ATOM 821 N N . LEU A 1 100 ? 18.408 -17.448 -13.115 1.00 93.62 100 LEU A N 1
ATOM 822 C CA . LEU A 1 100 ? 19.209 -16.286 -13.519 1.00 93.62 100 LEU A CA 1
ATOM 823 C C . LEU A 1 100 ? 18.987 -15.823 -14.970 1.00 93.62 100 LEU A C 1
ATOM 825 O O . LEU A 1 100 ? 19.811 -15.107 -15.526 1.00 93.62 100 LEU A O 1
ATOM 829 N N . THR A 1 101 ? 17.863 -16.182 -15.584 1.00 93.56 101 THR A N 1
ATOM 830 C CA . THR A 1 101 ? 17.509 -15.753 -16.945 1.00 93.56 101 THR A CA 1
ATOM 831 C C . THR A 1 101 ? 16.375 -14.734 -16.888 1.00 93.56 101 THR A C 1
ATOM 833 O O . THR A 1 101 ? 15.445 -14.900 -16.095 1.00 93.56 101 THR A O 1
ATOM 836 N N . ASP A 1 102 ? 16.418 -13.691 -17.722 1.00 91.19 102 ASP A N 1
ATOM 837 C CA . ASP A 1 102 ? 15.283 -12.773 -17.881 1.00 91.19 102 ASP A CA 1
ATOM 838 C C . ASP A 1 102 ? 14.087 -13.493 -18.516 1.00 91.19 102 ASP A C 1
ATOM 840 O O . ASP A 1 102 ? 14.141 -13.975 -19.643 1.00 91.19 102 ASP A O 1
ATOM 844 N N . ILE A 1 103 ? 12.980 -13.564 -17.789 1.00 87.25 103 ILE A N 1
ATOM 845 C CA . ILE A 1 103 ? 11.733 -14.207 -18.207 1.00 87.25 103 ILE A CA 1
ATOM 846 C C . ILE A 1 103 ? 10.638 -13.186 -18.540 1.00 87.25 103 ILE A C 1
ATOM 848 O O . ILE A 1 103 ? 9.464 -13.553 -18.664 1.00 87.25 103 ILE A O 1
ATOM 852 N N . SER A 1 104 ? 11.000 -11.910 -18.695 1.00 82.12 104 SER A N 1
ATOM 853 C CA . SER A 1 104 ? 10.084 -10.850 -19.115 1.00 82.12 104 SER A CA 1
ATOM 854 C C . SER A 1 104 ? 9.441 -11.170 -20.464 1.00 82.12 104 SER A C 1
ATOM 856 O O . SER A 1 104 ? 10.115 -11.419 -21.463 1.00 82.12 104 SER A O 1
ATOM 858 N N . THR A 1 105 ? 8.108 -11.126 -20.528 1.00 72.88 105 THR A N 1
ATOM 859 C CA . THR A 1 105 ? 7.374 -11.332 -21.784 1.00 72.88 105 THR A CA 1
ATOM 860 C C . THR A 1 105 ? 7.737 -10.237 -22.790 1.00 72.88 105 THR A C 1
ATOM 862 O O . THR A 1 105 ? 7.454 -9.065 -22.536 1.00 72.88 105 THR A O 1
ATOM 865 N N . GLY A 1 106 ? 8.345 -10.617 -23.917 1.00 68.44 106 GLY A N 1
ATOM 866 C CA . GLY A 1 106 ? 8.841 -9.694 -24.947 1.00 68.44 106 GLY A CA 1
ATOM 867 C C . GLY A 1 106 ? 10.342 -9.381 -24.872 1.00 68.44 106 GLY A C 1
ATOM 868 O O . GLY A 1 106 ? 10.821 -8.629 -25.711 1.00 68.44 106 GLY A O 1
ATOM 869 N N . GLY A 1 107 ? 11.074 -9.939 -23.900 1.00 78.25 107 GLY A N 1
ATOM 870 C CA . GLY A 1 107 ? 12.541 -9.979 -23.906 1.00 78.25 107 GLY A CA 1
ATOM 871 C C . GLY A 1 107 ? 13.087 -11.206 -24.647 1.00 78.25 107 GLY A C 1
ATOM 872 O O . GLY A 1 107 ? 12.333 -12.096 -25.044 1.00 78.25 107 GLY A O 1
ATOM 873 N N . THR A 1 108 ? 14.410 -11.267 -24.813 1.00 83.94 108 THR A N 1
ATOM 874 C CA . THR A 1 108 ? 15.101 -12.358 -25.537 1.00 83.94 108 THR A CA 1
ATOM 875 C C . THR A 1 108 ? 15.552 -13.523 -24.662 1.00 83.94 108 THR A C 1
ATOM 877 O O . THR A 1 108 ? 16.015 -14.530 -25.192 1.00 83.94 108 THR A O 1
ATOM 880 N N . GLY A 1 109 ? 15.408 -13.422 -23.339 1.00 90.44 109 GLY A N 1
ATOM 881 C CA . GLY A 1 109 ? 15.881 -14.471 -22.435 1.00 90.44 109 GLY A CA 1
ATOM 882 C C . GLY A 1 109 ? 17.359 -14.353 -22.079 1.00 90.44 109 GLY A C 1
ATOM 883 O O . GLY A 1 109 ? 18.066 -15.354 -22.098 1.00 90.44 109 GLY A O 1
ATOM 884 N N . VAL A 1 110 ? 17.840 -13.143 -21.779 1.00 93.81 110 VAL A N 1
ATOM 885 C CA . VAL A 1 110 ? 19.242 -12.909 -21.395 1.00 93.81 110 VAL A CA 1
ATOM 886 C C . VAL A 1 110 ? 19.615 -13.759 -20.176 1.00 93.81 110 VAL A C 1
ATOM 888 O O . VAL A 1 110 ? 18.967 -13.655 -19.133 1.00 93.81 110 VAL A O 1
ATOM 891 N N . ASP A 1 111 ? 20.670 -14.571 -20.302 1.00 94.69 111 ASP A N 1
ATOM 892 C CA . ASP A 1 111 ? 21.250 -15.337 -19.194 1.00 94.69 111 ASP A CA 1
ATOM 893 C C . ASP A 1 111 ? 22.244 -14.470 -18.417 1.00 94.69 111 ASP A C 1
ATOM 895 O O . ASP A 1 111 ? 23.235 -13.985 -18.967 1.00 94.69 111 ASP A O 1
ATOM 899 N N . PHE A 1 112 ? 21.979 -14.282 -17.125 1.00 96.25 112 PHE A N 1
ATOM 900 C CA . PHE A 1 112 ? 22.819 -13.493 -16.238 1.00 96.25 112 PHE A CA 1
ATOM 901 C C . PHE A 1 112 ? 23.846 -14.315 -15.452 1.00 96.25 112 PHE A C 1
ATOM 903 O O . PHE A 1 112 ? 24.684 -13.719 -14.773 1.00 96.25 112 PHE A O 1
ATOM 910 N N . LYS A 1 113 ? 23.847 -15.655 -15.557 1.00 95.69 113 LYS A N 1
ATOM 911 C CA . LYS A 1 113 ? 24.853 -16.507 -14.889 1.00 95.69 113 LYS A CA 1
ATOM 912 C C . LYS A 1 113 ? 26.301 -16.075 -15.158 1.00 95.69 113 LYS A C 1
ATOM 914 O O . LYS A 1 113 ? 27.058 -16.033 -14.190 1.00 95.69 113 LYS A O 1
ATOM 919 N N . PRO A 1 114 ? 26.701 -15.699 -16.394 1.00 97.38 114 PRO A N 1
ATOM 920 C CA . PRO A 1 114 ? 28.081 -15.291 -16.669 1.00 97.38 114 PRO A CA 1
ATOM 921 C C . PRO A 1 114 ? 28.526 -14.018 -15.936 1.00 97.38 114 PRO A C 1
ATOM 923 O O . PRO A 1 114 ? 29.721 -13.755 -15.864 1.00 97.38 114 PRO A O 1
ATOM 926 N N . PHE A 1 115 ? 27.588 -13.223 -15.410 1.00 97.19 115 PHE A N 1
ATOM 927 C CA . PHE A 1 115 ? 27.883 -11.965 -14.720 1.00 97.19 115 PHE A CA 1
ATOM 928 C C . PHE A 1 115 ? 27.921 -12.099 -13.196 1.00 97.19 115 PHE A C 1
ATOM 930 O O . PHE A 1 115 ? 28.174 -11.103 -12.521 1.00 97.19 115 PHE A O 1
ATOM 937 N N . VAL A 1 116 ? 27.650 -13.282 -12.632 1.00 96.62 116 VAL A N 1
ATOM 938 C CA . VAL A 1 116 ? 27.736 -13.507 -11.182 1.00 96.62 116 VAL A CA 1
ATOM 939 C C . VAL A 1 116 ? 29.203 -13.479 -10.766 1.00 96.62 116 VAL A C 1
ATOM 941 O O . VAL A 1 116 ? 29.981 -14.338 -11.172 1.00 96.62 116 VAL A O 1
ATOM 944 N N . VAL A 1 117 ? 29.571 -12.500 -9.942 1.00 95.94 117 VAL A N 1
ATOM 945 C CA . VAL A 1 117 ? 30.947 -12.317 -9.458 1.00 95.94 117 VAL A CA 1
ATOM 946 C C . VAL A 1 117 ? 31.139 -12.822 -8.035 1.00 95.94 117 VAL A C 1
ATOM 948 O O . VAL A 1 117 ? 32.212 -13.318 -7.713 1.00 95.94 117 VAL A O 1
ATOM 951 N N . GLN A 1 118 ? 30.107 -12.743 -7.192 1.00 95.38 118 GLN A N 1
ATOM 952 C CA . GLN A 1 118 ? 30.184 -13.220 -5.815 1.00 95.38 118 GLN A CA 1
ATOM 953 C C . GLN A 1 118 ? 28.849 -13.793 -5.357 1.00 95.38 118 GLN A C 1
ATOM 955 O O . GLN A 1 118 ? 27.783 -13.258 -5.669 1.00 95.38 118 GLN A O 1
ATOM 960 N N . LYS A 1 119 ? 28.928 -14.854 -4.555 1.00 95.94 119 LYS A N 1
ATOM 961 C CA . LYS A 1 119 ? 27.816 -15.410 -3.788 1.00 95.94 119 LYS A CA 1
ATOM 962 C C . LYS A 1 119 ? 28.183 -15.417 -2.313 1.00 95.94 119 LYS A C 1
ATOM 964 O O . LYS A 1 119 ? 29.303 -15.793 -1.969 1.00 95.94 119 LYS A O 1
ATOM 969 N N . VAL A 1 120 ? 27.278 -14.972 -1.455 1.00 94.00 120 VAL A N 1
ATOM 970 C CA . VAL A 1 120 ? 27.515 -14.870 -0.014 1.00 94.00 120 VAL A CA 1
ATOM 971 C C . VAL A 1 120 ? 26.340 -15.478 0.725 1.00 94.00 120 VAL A C 1
ATOM 973 O O . VAL A 1 120 ? 25.204 -15.031 0.565 1.00 94.00 120 VAL A O 1
ATOM 976 N N . THR A 1 121 ? 26.606 -16.482 1.555 1.00 94.19 121 THR A N 1
ATOM 977 C CA . THR A 1 121 ? 25.603 -17.019 2.474 1.00 94.19 121 THR A CA 1
ATOM 978 C C . THR A 1 121 ? 25.232 -15.950 3.492 1.00 94.19 121 THR A C 1
ATOM 980 O O . THR A 1 121 ? 26.097 -15.328 4.105 1.00 94.19 121 THR A O 1
ATOM 983 N N . ILE A 1 122 ? 23.935 -15.732 3.680 1.00 89.81 122 ILE A N 1
ATOM 984 C CA . ILE A 1 122 ? 23.421 -14.817 4.692 1.00 89.81 122 ILE A CA 1
ATOM 985 C C . ILE A 1 122 ? 23.669 -15.455 6.066 1.00 89.81 122 ILE A C 1
ATOM 987 O O . ILE A 1 122 ? 23.166 -16.557 6.297 1.00 89.81 122 ILE A O 1
ATOM 991 N N . PRO A 1 123 ? 24.396 -14.796 6.984 1.00 88.12 123 PRO A N 1
ATOM 992 C CA . PRO A 1 123 ? 24.591 -15.315 8.333 1.00 88.12 123 PRO A CA 1
ATOM 993 C C . PRO A 1 123 ? 23.266 -15.427 9.096 1.00 88.12 123 PRO A C 1
ATOM 995 O O . PRO A 1 123 ? 22.378 -14.584 8.937 1.00 88.12 123 PRO A O 1
ATOM 998 N N . GLU A 1 124 ? 23.123 -16.446 9.945 1.00 80.25 124 GLU A N 1
ATOM 999 C CA . GLU A 1 124 ? 21.892 -16.698 10.710 1.00 80.25 124 GLU A CA 1
ATOM 1000 C C . GLU A 1 124 ? 21.506 -15.507 11.600 1.00 80.25 124 GLU A C 1
ATOM 1002 O O . GLU A 1 124 ? 20.328 -15.171 11.715 1.00 80.25 124 GLU A O 1
ATOM 1007 N N . GLU A 1 125 ? 22.483 -14.782 12.149 1.00 78.88 125 GLU A N 1
ATOM 1008 C CA . GLU A 1 125 ? 22.257 -13.550 12.906 1.00 78.88 125 GLU A CA 1
ATOM 1009 C C . GLU A 1 125 ? 21.591 -12.442 12.072 1.00 78.88 125 GLU A C 1
ATOM 1011 O O . GLU A 1 125 ? 20.749 -11.705 12.584 1.00 78.88 125 GLU A O 1
ATOM 1016 N N . MET A 1 126 ? 21.884 -12.368 10.768 1.00 74.06 126 MET A N 1
ATOM 1017 C CA . MET A 1 126 ? 21.251 -11.423 9.838 1.00 74.06 126 MET A CA 1
ATOM 1018 C C . MET A 1 126 ? 19.881 -11.917 9.347 1.00 74.06 126 MET A C 1
ATOM 1020 O O . MET A 1 126 ? 19.073 -11.124 8.856 1.00 74.06 126 MET A O 1
ATOM 1024 N N . LYS A 1 127 ? 19.589 -13.218 9.487 1.00 66.88 127 LYS A N 1
ATOM 1025 C CA . LYS A 1 127 ? 18.240 -13.782 9.290 1.00 66.88 127 LYS A CA 1
ATOM 1026 C C . LYS A 1 127 ? 17.359 -13.576 10.526 1.00 66.88 127 LYS A C 1
ATOM 1028 O O . LYS A 1 127 ? 16.145 -13.403 10.385 1.00 66.88 127 LYS A O 1
ATOM 1033 N N . ALA A 1 128 ? 17.970 -13.555 11.713 1.00 47.44 128 ALA A N 1
ATOM 1034 C CA . ALA A 1 128 ? 17.319 -13.385 13.011 1.00 47.44 128 ALA A CA 1
ATOM 1035 C C . ALA A 1 128 ? 16.815 -11.953 13.277 1.00 47.44 128 AL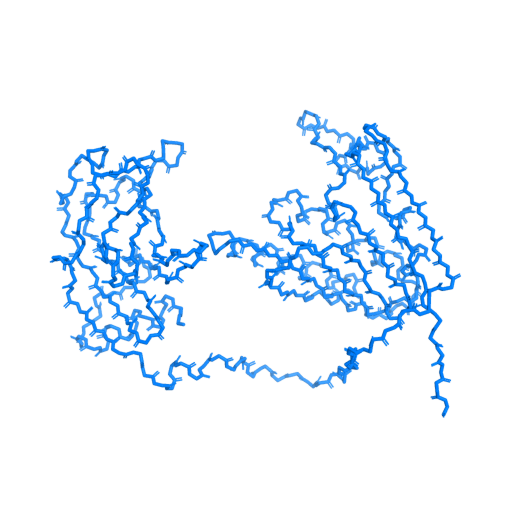A A C 1
ATOM 1037 O O . ALA A 1 128 ? 15.914 -11.775 14.101 1.00 47.44 128 ALA A O 1
ATOM 1038 N N . ASP A 1 129 ? 17.282 -10.951 12.523 1.00 43.81 129 ASP A N 1
ATOM 1039 C CA . ASP A 1 129 ? 16.851 -9.544 12.636 1.00 43.81 129 ASP A CA 1
ATOM 1040 C C . ASP A 1 129 ? 15.468 -9.255 11.997 1.00 43.81 129 ASP A C 1
ATOM 1042 O O . ASP A 1 129 ? 15.133 -8.151 11.570 1.00 43.81 129 ASP A O 1
ATOM 1046 N N . LYS A 1 130 ? 14.604 -10.280 11.964 1.00 45.44 130 LYS A N 1
ATOM 1047 C CA . LYS A 1 130 ? 13.145 -10.155 11.794 1.00 45.44 130 LYS A CA 1
ATOM 1048 C C . LYS A 1 130 ? 12.399 -10.034 13.134 1.00 45.44 130 LYS A C 1
ATOM 1050 O O . LYS A 1 130 ? 11.182 -10.213 13.173 1.00 45.44 130 LYS A O 1
ATOM 1055 N N . LYS A 1 131 ? 13.086 -9.699 14.233 1.00 34.16 131 LYS A N 1
ATOM 1056 C CA . LYS A 1 131 ? 12.457 -9.179 15.458 1.00 34.16 131 LYS A CA 1
ATOM 1057 C C . LYS A 1 131 ? 12.709 -7.673 15.543 1.00 34.16 131 LYS A C 1
ATOM 1059 O O . LYS A 1 131 ? 13.790 -7.256 15.916 1.00 34.16 131 LYS A O 1
ATOM 1064 N N . THR A 1 132 ? 11.672 -6.911 15.193 1.00 28.58 132 THR A N 1
ATOM 1065 C CA . THR A 1 132 ? 11.352 -5.511 15.552 1.00 28.58 132 THR A CA 1
ATOM 1066 C C . THR A 1 132 ? 12.429 -4.700 16.299 1.00 28.58 132 THR A C 1
ATOM 1068 O O . THR A 1 132 ? 12.849 -5.125 17.378 1.00 28.58 132 THR A O 1
ATOM 1071 N N . PRO A 1 133 ? 12.766 -3.466 15.862 1.00 31.69 133 PRO A N 1
ATOM 1072 C CA . PRO A 1 133 ? 13.599 -2.576 16.664 1.00 31.69 133 PRO A CA 1
ATOM 1073 C C . PRO A 1 133 ? 12.939 -2.302 18.025 1.00 31.69 133 PRO A C 1
ATOM 1075 O O . PRO A 1 133 ? 11.776 -1.900 18.105 1.00 31.69 133 PRO A O 1
ATOM 1078 N N . LYS A 1 134 ? 13.701 -2.511 19.109 1.00 30.73 134 LYS A N 1
ATOM 1079 C CA . LYS A 1 134 ? 13.385 -1.995 20.446 1.00 30.73 134 LYS A CA 1
ATOM 1080 C C . LYS A 1 134 ? 13.380 -0.465 20.379 1.00 30.73 134 LYS A C 1
ATOM 1082 O O . LYS A 1 134 ? 14.433 0.157 20.450 1.00 30.73 134 LYS A O 1
ATOM 1087 N N . SER A 1 135 ? 12.197 0.126 20.264 1.00 27.06 135 SER A N 1
ATOM 1088 C CA . SER A 1 135 ? 11.952 1.506 20.674 1.00 27.06 135 SER A CA 1
ATOM 1089 C C . SER A 1 135 ? 11.365 1.476 22.082 1.00 27.06 135 SER A C 1
ATOM 1091 O O . SER A 1 135 ? 10.406 0.753 22.360 1.00 27.06 135 SER A O 1
ATOM 1093 N N . SER A 1 136 ? 12.001 2.204 22.990 1.00 28.70 136 SER A N 1
ATOM 1094 C CA . SER A 1 136 ? 11.604 2.391 24.378 1.00 28.70 136 SER A CA 1
ATOM 1095 C C . SER A 1 136 ? 10.297 3.180 24.461 1.00 28.70 136 SER A C 1
ATOM 1097 O O . SER A 1 136 ? 10.322 4.395 24.620 1.00 28.70 136 SER A O 1
ATOM 1099 N N . TYR A 1 137 ? 9.160 2.496 24.373 1.00 25.14 137 TYR A N 1
ATOM 1100 C CA . TYR A 1 137 ? 7.869 3.044 24.777 1.00 25.14 137 TYR A CA 1
ATOM 1101 C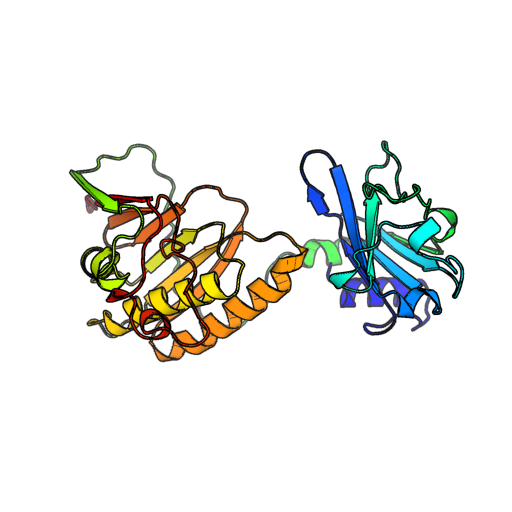 C . TYR A 1 137 ? 7.089 1.995 25.560 1.00 25.14 137 TYR A C 1
ATOM 1103 O O . TYR A 1 137 ? 6.940 0.842 25.153 1.00 25.14 137 TYR A O 1
ATOM 1111 N N . SER A 1 138 ? 6.635 2.417 26.732 1.00 29.66 138 SER A N 1
ATOM 1112 C CA . SER A 1 138 ? 5.820 1.662 27.670 1.00 29.66 138 SER A CA 1
ATOM 1113 C C . SER A 1 138 ? 4.560 1.149 26.975 1.00 29.66 138 SER A C 1
ATOM 1115 O O . SER A 1 138 ? 3.747 1.928 26.489 1.00 29.66 138 SER A O 1
ATOM 1117 N N . LYS A 1 139 ? 4.425 -0.176 26.936 1.00 26.56 139 LYS A N 1
ATOM 1118 C CA . LYS A 1 139 ? 3.281 -0.952 26.443 1.00 26.56 139 LYS A CA 1
ATOM 1119 C C . LYS A 1 139 ? 1.947 -0.435 27.019 1.00 26.56 139 LYS A C 1
ATOM 1121 O O . LYS A 1 139 ? 1.743 -0.597 28.220 1.00 26.56 139 LYS A O 1
ATOM 1126 N N . PRO A 1 140 ? 0.995 0.067 26.211 1.00 28.44 140 PRO A N 1
ATOM 1127 C CA . PRO A 1 140 ? -0.419 -0.084 26.526 1.00 28.44 140 PRO A CA 1
ATOM 1128 C C . PRO A 1 140 ? -0.811 -1.531 26.197 1.00 28.44 140 PRO A C 1
ATOM 1130 O O . PRO A 1 140 ? -0.423 -2.071 25.158 1.00 28.44 140 PRO A O 1
ATOM 1133 N N . GLU A 1 141 ? -1.520 -2.196 27.103 1.00 30.61 141 GLU A N 1
ATOM 1134 C CA . GLU A 1 141 ? -1.984 -3.571 26.923 1.00 30.61 141 GLU A CA 1
ATOM 1135 C C . GLU A 1 141 ? -2.829 -3.723 25.648 1.00 30.61 141 GLU A C 1
ATOM 1137 O O . GLU A 1 141 ? -3.912 -3.161 25.509 1.00 30.61 141 GLU A O 1
ATOM 1142 N N . LEU A 1 142 ? -2.323 -4.524 24.707 1.00 30.75 142 LEU A N 1
ATOM 1143 C CA . LEU A 1 142 ? -3.087 -5.048 23.581 1.00 30.75 142 LEU A CA 1
ATOM 1144 C C . LEU A 1 142 ? -4.108 -6.057 24.112 1.00 30.75 142 LEU A C 1
ATOM 1146 O O . LEU A 1 142 ? -3.750 -7.188 24.441 1.00 30.75 142 LEU A O 1
ATOM 1150 N N . ILE A 1 143 ? -5.381 -5.666 24.148 1.00 32.81 143 ILE A N 1
ATOM 1151 C CA . ILE A 1 143 ? -6.488 -6.620 24.232 1.00 32.81 143 ILE A CA 1
ATOM 1152 C C . ILE A 1 143 ? -6.524 -7.376 22.900 1.00 32.81 143 ILE A C 1
ATOM 1154 O O . ILE A 1 143 ? -6.809 -6.814 21.841 1.00 32.81 143 ILE A O 1
ATOM 1158 N N . SER A 1 144 ? -6.172 -8.659 22.946 1.00 29.95 144 SER A N 1
ATOM 1159 C CA . SER A 1 144 ? -6.256 -9.568 21.809 1.00 29.95 144 SER A CA 1
ATOM 1160 C C . SER A 1 144 ? -7.719 -9.849 21.470 1.00 29.95 144 SER A C 1
ATOM 1162 O O . SER A 1 144 ? -8.444 -10.399 22.298 1.00 29.95 144 SER A O 1
ATOM 1164 N N . PHE A 1 145 ? -8.140 -9.568 20.236 1.00 33.72 145 PHE A N 1
ATOM 1165 C CA . PHE A 1 145 ? -9.329 -10.211 19.681 1.00 33.72 145 PHE A CA 1
ATOM 1166 C C . PHE A 1 145 ? -8.968 -11.670 19.389 1.00 33.72 145 PHE A C 1
ATOM 1168 O O . PHE A 1 145 ? -8.372 -11.979 18.357 1.00 33.72 145 PHE A O 1
ATOM 1175 N N . THR A 1 146 ? -9.258 -12.563 20.333 1.00 31.08 146 THR A N 1
ATOM 1176 C CA . THR A 1 146 ? -9.194 -14.002 20.089 1.00 31.08 146 THR A CA 1
ATOM 1177 C C . THR A 1 146 ? -10.236 -14.374 19.039 1.00 31.08 146 THR A C 1
ATOM 1179 O O . THR A 1 146 ? -11.376 -13.911 19.047 1.00 31.08 146 THR A O 1
ATOM 1182 N N . SER A 1 147 ? -9.820 -15.209 18.093 1.00 38.56 147 SER A N 1
ATOM 1183 C CA . SER A 1 147 ? -10.700 -15.872 17.142 1.00 38.56 147 SER A CA 1
ATOM 1184 C C . SER A 1 147 ? -11.685 -16.764 17.898 1.00 38.56 147 SER A C 1
ATOM 1186 O O . SER A 1 147 ? -11.293 -17.818 18.397 1.00 38.56 147 SER A O 1
ATOM 1188 N N . VAL A 1 148 ? -12.952 -16.356 17.966 1.00 35.66 148 VAL A N 1
ATOM 1189 C CA . VAL A 1 148 ? -14.050 -17.215 18.425 1.00 35.66 148 VAL A CA 1
ATOM 1190 C C . VAL A 1 148 ? -14.941 -17.547 17.221 1.00 35.66 148 VAL A C 1
ATOM 1192 O O . VAL A 1 148 ? -15.354 -16.627 16.507 1.00 35.66 148 VAL A O 1
ATOM 1195 N N . PRO A 1 149 ? -15.219 -18.833 16.948 1.00 49.41 149 PRO A N 1
ATOM 1196 C CA . PRO A 1 149 ? -16.201 -19.234 15.953 1.00 49.41 149 PRO A CA 1
ATOM 1197 C C . PRO A 1 149 ? -17.631 -19.035 16.489 1.00 49.41 149 PRO A C 1
ATOM 1199 O O . PRO A 1 149 ? -17.879 -19.216 17.677 1.00 49.41 149 PRO A O 1
ATOM 1202 N N . ASN A 1 150 ? -18.551 -18.735 15.562 1.00 41.09 150 ASN A N 1
ATOM 1203 C CA . ASN A 1 150 ? -20.003 -18.501 15.686 1.00 41.09 150 ASN A CA 1
ATOM 1204 C C . ASN A 1 150 ? -20.457 -17.040 15.940 1.00 41.09 150 ASN A C 1
ATOM 1206 O O . ASN A 1 150 ? -20.288 -16.486 17.023 1.00 41.09 150 ASN A O 1
ATOM 1210 N N . LEU A 1 151 ? -21.043 -16.411 14.906 1.00 42.62 151 LEU A N 1
ATOM 1211 C CA . LEU A 1 151 ? -21.656 -15.076 14.961 1.00 42.62 151 LEU A CA 1
ATOM 1212 C C . LEU A 1 151 ? -23.156 -15.197 15.282 1.00 42.62 151 LEU A C 1
ATOM 1214 O O . LEU A 1 151 ? -23.943 -15.492 14.387 1.00 42.62 151 LEU A O 1
ATOM 1218 N N . ASP A 1 152 ? -23.552 -14.855 16.509 1.00 45.28 152 ASP A N 1
ATOM 1219 C CA . ASP A 1 152 ? -24.902 -14.340 16.779 1.00 45.28 152 ASP A CA 1
ATOM 1220 C C . ASP A 1 152 ? -24.903 -12.838 16.451 1.00 45.28 152 ASP A C 1
ATOM 1222 O O . ASP A 1 152 ? -24.343 -12.011 17.180 1.00 45.28 152 ASP A O 1
ATOM 1226 N N . THR A 1 153 ? -25.459 -12.484 15.292 1.00 53.09 153 THR A N 1
ATOM 1227 C CA . THR A 1 153 ? -25.540 -11.100 14.792 1.00 53.09 153 THR A CA 1
ATOM 1228 C C . THR A 1 153 ? -26.966 -10.593 14.963 1.00 53.09 153 THR A C 1
ATOM 1230 O O . THR A 1 153 ? -27.864 -11.097 14.303 1.00 53.09 153 THR A O 1
ATOM 1233 N N . ASP A 1 154 ? -27.174 -9.599 15.829 1.00 60.75 154 ASP A N 1
ATOM 1234 C CA . ASP A 1 154 ? -28.523 -9.188 16.264 1.00 60.75 154 ASP A CA 1
ATOM 1235 C C . ASP A 1 154 ? -29.138 -8.088 15.376 1.00 60.75 154 ASP A C 1
ATOM 1237 O O . ASP A 1 154 ? -30.353 -7.949 15.269 1.00 60.75 154 ASP A O 1
ATOM 1241 N N . LEU A 1 155 ? -28.296 -7.297 14.697 1.00 65.00 155 LEU A N 1
ATOM 1242 C CA . LEU A 1 155 ? -28.718 -6.221 13.794 1.00 65.00 155 LEU A CA 1
ATOM 1243 C C . LEU A 1 155 ? -27.880 -6.250 12.516 1.00 65.00 155 LEU A C 1
ATOM 1245 O O . LEU A 1 155 ? -26.688 -5.928 12.533 1.00 65.00 155 LEU A O 1
ATOM 1249 N N . GLN A 1 156 ? -28.536 -6.593 11.406 1.00 79.94 156 GLN A N 1
ATOM 1250 C CA . GLN A 1 156 ? -27.993 -6.493 10.058 1.00 79.94 156 GLN A CA 1
ATOM 1251 C C . GLN A 1 156 ? -28.737 -5.394 9.296 1.00 79.94 156 GLN A C 1
ATOM 1253 O O . GLN A 1 156 ? -29.938 -5.482 9.054 1.00 79.94 156 GLN A O 1
ATOM 1258 N N . LYS A 1 157 ? -28.013 -4.346 8.902 1.00 90.94 157 LYS A N 1
ATOM 1259 C CA . LYS A 1 157 ? -28.520 -3.301 8.005 1.00 90.94 157 LYS A CA 1
ATOM 1260 C C . LYS A 1 157 ? -27.677 -3.281 6.747 1.00 90.94 157 LYS A C 1
ATOM 1262 O O . LYS A 1 157 ? -26.461 -3.408 6.817 1.00 90.94 157 LYS A O 1
ATOM 1267 N N . GLN A 1 158 ? -28.303 -3.054 5.604 1.00 91.75 158 GLN A N 1
ATOM 1268 C CA . GLN A 1 158 ? -27.608 -2.960 4.330 1.00 91.75 158 GLN A CA 1
ATOM 1269 C C . GLN A 1 158 ? -27.877 -1.610 3.676 1.00 91.75 158 GLN A C 1
ATOM 1271 O O . GLN A 1 158 ? -28.945 -1.013 3.834 1.00 91.75 158 GLN A O 1
ATOM 1276 N N . ARG A 1 159 ? -26.880 -1.107 2.956 1.00 93.25 159 ARG A N 1
ATOM 1277 C CA . ARG A 1 159 ? -26.980 0.097 2.146 1.00 93.25 159 ARG A CA 1
ATOM 1278 C C . ARG A 1 159 ? -26.433 -0.190 0.761 1.00 93.25 159 ARG A C 1
ATOM 1280 O O . ARG A 1 159 ? -25.250 -0.474 0.607 1.00 93.25 159 ARG A O 1
ATOM 1287 N N . ILE A 1 160 ? -27.298 -0.028 -0.231 1.00 94.56 160 ILE A N 1
ATOM 1288 C CA . ILE A 1 160 ? -26.943 -0.120 -1.644 1.00 94.56 160 ILE A CA 1
ATOM 1289 C C . ILE A 1 160 ? -26.636 1.291 -2.145 1.00 94.56 160 ILE A C 1
ATOM 1291 O O . ILE A 1 160 ? -27.445 2.208 -1.985 1.00 94.56 160 ILE A O 1
ATOM 1295 N N . ILE A 1 161 ? -25.458 1.460 -2.734 1.00 94.88 161 ILE A N 1
ATOM 1296 C CA . ILE A 1 161 ? -25.024 2.675 -3.417 1.00 94.88 161 ILE A CA 1
ATOM 1297 C C . ILE A 1 161 ? -25.131 2.409 -4.917 1.00 94.88 161 ILE A C 1
ATOM 1299 O O . ILE A 1 161 ? -24.581 1.430 -5.422 1.00 94.88 161 ILE A O 1
ATOM 1303 N N . LYS A 1 162 ? -25.874 3.261 -5.626 1.00 93.94 162 LYS A N 1
ATOM 1304 C CA . LYS A 1 162 ? -26.100 3.130 -7.072 1.00 93.94 162 LYS A CA 1
ATOM 1305 C C . LYS A 1 162 ? -24.995 3.833 -7.866 1.00 93.94 162 LYS A C 1
ATOM 1307 O O . LYS A 1 162 ? -24.337 4.734 -7.347 1.00 93.94 162 LYS A O 1
ATOM 1312 N N . GLN A 1 163 ? -24.832 3.435 -9.128 1.00 95.38 163 GLN A N 1
ATOM 1313 C CA . GLN A 1 163 ? -23.964 4.128 -10.085 1.00 95.38 163 GLN A CA 1
ATOM 1314 C C . GLN A 1 163 ? -24.323 5.617 -10.139 1.00 95.38 163 GLN A C 1
ATOM 1316 O O . GLN A 1 163 ? -25.502 5.973 -10.156 1.00 95.38 163 GLN A O 1
ATOM 1321 N N . ASP A 1 164 ? -23.296 6.461 -10.123 1.00 91.56 164 ASP A N 1
ATOM 1322 C CA . ASP A 1 164 ? -23.359 7.922 -10.173 1.00 91.56 164 ASP A CA 1
ATOM 1323 C C . ASP A 1 164 ? -24.186 8.589 -9.063 1.00 91.56 164 ASP A C 1
ATOM 1325 O O . ASP A 1 164 ? -24.447 9.793 -9.111 1.00 91.56 164 ASP A O 1
ATOM 1329 N N . GLN A 1 165 ? -24.559 7.843 -8.017 1.00 93.88 165 GLN A N 1
ATOM 1330 C CA . GLN A 1 165 ? -25.253 8.405 -6.865 1.00 93.88 165 GLN A CA 1
ATOM 1331 C C . GLN A 1 165 ? -24.369 9.453 -6.182 1.00 93.88 165 GLN A C 1
ATOM 1333 O O . GLN A 1 165 ? -23.204 9.195 -5.892 1.00 93.88 165 GLN A O 1
ATOM 1338 N N . THR A 1 166 ? -24.935 10.621 -5.890 1.00 93.88 166 THR A N 1
ATOM 1339 C CA . THR A 1 166 ? -24.261 11.708 -5.171 1.00 93.88 166 THR A CA 1
ATOM 1340 C C . THR A 1 166 ? -24.762 11.812 -3.729 1.00 93.88 166 THR A C 1
ATOM 1342 O O . THR A 1 166 ? -25.609 11.038 -3.269 1.00 93.88 166 THR A O 1
ATOM 1345 N N . ASN A 1 167 ? -24.234 12.778 -2.977 1.00 95.44 167 ASN A N 1
ATOM 1346 C CA . ASN A 1 167 ? -24.602 13.067 -1.591 1.00 95.44 167 ASN A CA 1
ATOM 1347 C C . ASN A 1 167 ? -24.306 11.911 -0.610 1.00 95.44 167 ASN A C 1
ATOM 1349 O O . ASN A 1 167 ? -24.923 11.811 0.461 1.00 95.44 167 ASN A O 1
ATOM 1353 N N . ILE A 1 168 ? -23.342 11.055 -0.961 1.00 96.75 168 ILE A N 1
ATOM 1354 C CA . ILE A 1 168 ? -22.771 10.002 -0.116 1.00 96.75 168 ILE A CA 1
ATOM 1355 C C . ILE A 1 168 ? -21.433 10.494 0.437 1.00 96.75 168 ILE A C 1
ATOM 1357 O O . ILE A 1 168 ? -20.599 11.000 -0.303 1.00 96.75 168 ILE A O 1
ATOM 1361 N N . THR A 1 169 ? -21.229 10.352 1.745 1.00 97.81 169 THR A N 1
ATOM 1362 C CA . THR A 1 169 ? -19.988 10.751 2.422 1.00 97.81 169 THR A CA 1
ATOM 1363 C C . THR A 1 169 ? -19.599 9.702 3.452 1.00 97.81 169 THR A C 1
ATOM 1365 O O . THR A 1 169 ? -20.472 9.009 3.980 1.00 97.81 169 THR A O 1
ATOM 1368 N N . TYR A 1 170 ? -18.316 9.612 3.804 1.00 98.25 170 TYR A N 1
ATOM 1369 C CA . TYR A 1 170 ? -17.865 8.724 4.881 1.00 98.25 170 TYR A CA 1
ATOM 1370 C C . TYR A 1 170 ? -18.544 9.033 6.205 1.00 98.25 170 TYR A C 1
ATOM 1372 O O . TYR A 1 170 ? -18.941 8.108 6.906 1.00 98.25 170 TYR A O 1
ATOM 1380 N N . LYS A 1 171 ? -18.789 10.314 6.495 1.00 97.19 171 LYS A N 1
ATOM 1381 C CA . LYS A 1 171 ? -19.568 10.734 7.663 1.00 97.19 171 LYS A CA 1
ATOM 1382 C C . LYS A 1 171 ? -20.942 10.051 7.692 1.00 97.19 171 LYS A C 1
ATOM 1384 O O . LYS A 1 171 ? -21.260 9.346 8.640 1.00 97.19 171 LYS A O 1
ATOM 1389 N N . LYS A 1 172 ? -21.721 10.145 6.605 1.00 96.81 172 LYS A N 1
ATOM 1390 C CA . LYS A 1 172 ? -23.048 9.498 6.510 1.00 96.81 172 LYS A CA 1
ATOM 1391 C C . LYS A 1 172 ? -22.996 7.972 6.564 1.00 96.81 172 LYS A C 1
ATOM 1393 O O . LYS A 1 172 ? -23.996 7.349 6.919 1.00 96.81 172 LYS A O 1
ATOM 1398 N N . LEU A 1 173 ? -21.892 7.373 6.125 1.00 97.38 173 LEU A N 1
ATOM 1399 C CA . LEU A 1 173 ? -21.744 5.924 6.077 1.00 97.38 173 LEU A CA 1
ATOM 1400 C C . LEU A 1 173 ? -21.283 5.345 7.415 1.00 97.38 173 LEU A C 1
ATOM 1402 O O . LEU A 1 173 ? -21.757 4.273 7.786 1.00 97.38 173 LEU A O 1
ATOM 1406 N N . PHE A 1 174 ? -20.389 6.027 8.130 1.00 97.75 174 PHE A N 1
ATOM 1407 C CA . PHE A 1 174 ? -19.601 5.408 9.195 1.00 97.75 174 PHE A CA 1
ATOM 1408 C C . PHE A 1 174 ? -19.721 6.097 10.556 1.00 97.75 174 PHE A C 1
ATOM 1410 O O . PHE A 1 174 ? -19.714 5.383 11.552 1.00 97.75 174 PHE A O 1
ATOM 1417 N N . GLU A 1 175 ? -19.899 7.422 10.624 1.00 95.44 175 GLU A N 1
ATOM 1418 C CA . GLU A 1 175 ? -19.850 8.191 11.885 1.00 95.44 175 GLU A CA 1
ATOM 1419 C C . GLU A 1 175 ? -20.747 7.589 12.974 1.00 95.44 175 GLU A C 1
ATOM 1421 O O . GLU A 1 175 ? -20.273 7.232 14.049 1.00 95.44 175 GLU A O 1
ATOM 1426 N N . GLY A 1 176 ? -22.034 7.387 12.678 1.00 94.38 176 GLY A N 1
ATOM 1427 C CA . GLY A 1 176 ? -22.984 6.860 13.663 1.00 94.38 176 GLY A CA 1
ATOM 1428 C C . GLY A 1 176 ? -22.675 5.434 14.138 1.00 94.38 176 GLY A C 1
ATOM 1429 O O . GLY A 1 176 ? -23.028 5.080 15.258 1.00 94.38 176 GLY A O 1
ATOM 1430 N N . HIS A 1 177 ? -22.004 4.624 13.315 1.00 95.06 177 HIS A N 1
ATOM 1431 C CA . HIS A 1 177 ? -21.639 3.244 13.653 1.00 95.06 177 HIS A CA 1
ATOM 1432 C C . HIS A 1 177 ? -20.296 3.168 14.396 1.00 95.06 177 HIS A C 1
ATOM 1434 O O . HIS A 1 177 ? -20.059 2.237 15.156 1.00 95.06 177 HIS A O 1
ATOM 1440 N N . LEU A 1 178 ? -19.410 4.145 14.198 1.00 95.06 178 LEU A N 1
ATOM 1441 C CA . LEU A 1 178 ? -18.092 4.194 14.838 1.00 95.06 178 LEU A CA 1
ATOM 1442 C C . LEU A 1 178 ? -18.061 5.124 16.058 1.00 95.06 178 LEU A C 1
ATOM 1444 O O . LEU A 1 178 ? -17.046 5.196 16.747 1.00 95.06 178 LEU A O 1
ATOM 1448 N N . LYS A 1 179 ? -19.174 5.799 16.371 1.00 92.94 179 LYS A N 1
ATOM 1449 C CA . LYS A 1 179 ? -19.296 6.648 17.558 1.00 92.94 179 LYS A CA 1
ATOM 1450 C C . LYS A 1 179 ? -18.942 5.865 18.829 1.00 92.94 179 LYS A C 1
ATOM 1452 O O . LYS A 1 179 ? -19.452 4.768 19.068 1.00 92.94 179 LYS A O 1
ATOM 1457 N N . GLY A 1 180 ? -18.060 6.455 19.634 1.00 89.00 180 GLY A N 1
ATOM 1458 C CA . GLY A 1 180 ? -17.573 5.888 20.894 1.00 89.00 180 GLY A CA 1
ATOM 1459 C C . GLY A 1 180 ? -16.525 4.779 20.756 1.00 89.00 180 GLY A C 1
ATOM 1460 O O . GLY A 1 180 ? -16.073 4.282 21.782 1.00 89.00 180 GLY A O 1
ATOM 1461 N N . ALA A 1 181 ? -16.135 4.386 19.539 1.00 91.69 181 ALA A N 1
ATOM 1462 C CA . ALA A 1 181 ? -15.029 3.457 19.336 1.00 91.69 181 ALA A CA 1
ATOM 1463 C C . ALA A 1 181 ? -13.683 4.190 19.397 1.00 91.69 181 ALA A C 1
ATOM 1465 O O . ALA A 1 181 ? -13.485 5.196 18.719 1.00 91.69 181 ALA A O 1
ATOM 1466 N N . ASP A 1 182 ? -12.746 3.645 20.163 1.00 90.75 182 ASP A N 1
ATOM 1467 C CA . ASP A 1 182 ? -11.358 4.108 20.263 1.00 90.75 182 ASP A CA 1
ATOM 1468 C C . ASP A 1 182 ? -10.355 3.073 19.724 1.00 90.75 182 ASP A C 1
ATOM 1470 O O . ASP A 1 182 ? -9.169 3.373 19.598 1.00 90.75 182 ASP A O 1
ATOM 1474 N N . ILE A 1 183 ? -10.814 1.876 19.341 1.00 93.94 183 ILE A N 1
ATOM 1475 C CA . ILE A 1 183 ? -10.011 0.865 18.644 1.00 93.94 183 ILE A CA 1
ATOM 1476 C C . ILE A 1 183 ? -10.756 0.444 17.381 1.00 93.94 183 ILE A C 1
ATOM 1478 O O . ILE A 1 183 ? -11.830 -0.161 17.443 1.00 93.94 183 ILE A O 1
ATOM 1482 N N . ILE A 1 184 ? -10.167 0.759 16.229 1.00 96.56 184 ILE A N 1
ATOM 1483 C CA . ILE A 1 184 ? -10.760 0.538 14.911 1.00 96.56 184 ILE A CA 1
ATOM 1484 C C . ILE A 1 184 ? -9.748 -0.187 14.024 1.00 96.56 184 ILE A C 1
ATOM 1486 O O . ILE A 1 184 ? -8.596 0.220 13.899 1.00 96.56 184 ILE A O 1
ATOM 1490 N N . LYS A 1 185 ? -10.184 -1.256 13.362 1.00 97.56 185 LYS A N 1
ATOM 1491 C CA . LYS A 1 185 ? -9.438 -1.959 12.319 1.00 97.56 185 LYS A CA 1
ATOM 1492 C C . LYS A 1 185 ? -10.113 -1.714 10.976 1.00 97.56 185 LYS A C 1
ATOM 1494 O O . LYS A 1 185 ? -11.270 -2.077 10.799 1.00 97.56 185 LYS A O 1
ATOM 1499 N N . LEU A 1 186 ? -9.384 -1.161 10.017 1.00 98.44 186 LEU A N 1
ATOM 1500 C CA . LEU A 1 186 ? -9.782 -1.090 8.615 1.00 98.44 186 LEU A CA 1
ATOM 1501 C C . LEU A 1 186 ? -8.981 -2.128 7.836 1.00 98.44 186 LEU A C 1
ATOM 1503 O O . LEU A 1 186 ? -7.765 -2.017 7.743 1.00 98.44 186 LEU A O 1
ATOM 1507 N N . GLN A 1 187 ? -9.643 -3.113 7.245 1.00 97.69 187 GLN A N 1
ATOM 1508 C CA . GLN A 1 187 ? -9.037 -3.994 6.256 1.00 97.69 187 GLN A CA 1
ATOM 1509 C C . GLN A 1 187 ? -9.538 -3.593 4.869 1.00 97.69 187 GLN A C 1
ATOM 1511 O O . GLN A 1 187 ? -10.723 -3.729 4.571 1.00 97.69 187 GLN A O 1
ATOM 1516 N N . ASP A 1 188 ? -8.636 -3.082 4.035 1.00 96.75 188 ASP A N 1
ATOM 1517 C CA . ASP A 1 188 ? -8.900 -2.727 2.644 1.00 96.75 188 ASP A CA 1
ATOM 1518 C C . ASP A 1 188 ? -7.645 -3.013 1.805 1.00 96.75 188 ASP A C 1
ATOM 1520 O O . ASP A 1 188 ? -6.671 -2.259 1.865 1.00 96.75 188 ASP A O 1
ATOM 1524 N N . PRO A 1 189 ? -7.639 -4.091 1.005 1.00 89.38 189 PRO A N 1
ATOM 1525 C CA . PRO A 1 189 ? -6.431 -4.545 0.335 1.00 89.38 189 PRO A CA 1
ATOM 1526 C C . PRO A 1 189 ? -5.956 -3.630 -0.788 1.00 89.38 189 PRO A C 1
ATOM 1528 O O . PRO A 1 189 ? -4.882 -3.874 -1.336 1.00 89.38 189 PRO A O 1
ATOM 1531 N N . TRP A 1 190 ? -6.735 -2.624 -1.187 1.00 86.88 190 TRP A N 1
ATOM 1532 C CA . TRP A 1 190 ? -6.436 -1.811 -2.361 1.00 86.88 190 TRP A CA 1
ATOM 1533 C C . TRP A 1 190 ? -6.104 -0.363 -2.019 1.00 86.88 190 TRP A C 1
ATOM 1535 O O . TRP A 1 190 ? -6.248 0.466 -2.897 1.00 86.88 190 TRP A O 1
ATOM 1545 N N . ILE A 1 191 ? -5.619 -0.028 -0.820 1.00 92.81 191 ILE A N 1
ATOM 1546 C CA . ILE A 1 191 ? -5.087 1.323 -0.549 1.00 92.81 191 ILE A CA 1
ATOM 1547 C C . ILE A 1 191 ? -3.650 1.407 -1.085 1.00 92.81 191 ILE A C 1
ATOM 1549 O O . ILE A 1 191 ? -2.724 0.926 -0.429 1.00 92.81 191 ILE A O 1
ATOM 1553 N N . ARG A 1 192 ? -3.482 1.919 -2.316 1.00 87.50 192 ARG A N 1
ATOM 1554 C CA . ARG A 1 192 ? -2.208 1.859 -3.071 1.00 87.50 192 ARG A CA 1
ATOM 1555 C C . ARG A 1 192 ? -1.916 3.067 -3.957 1.00 87.50 192 ARG A C 1
ATOM 1557 O O . ARG A 1 192 ? -0.759 3.386 -4.200 1.00 87.50 192 ARG A O 1
ATOM 1564 N N . LEU A 1 193 ? -2.953 3.678 -4.518 1.00 88.75 193 LEU A N 1
ATOM 1565 C CA . LEU A 1 193 ? -2.869 4.807 -5.439 1.00 88.75 193 LEU A CA 1
ATOM 1566 C C . LEU A 1 193 ? -3.099 6.117 -4.676 1.00 88.75 193 LEU A C 1
ATOM 1568 O O . LEU A 1 193 ? -3.837 6.109 -3.689 1.00 88.75 193 LEU A O 1
ATOM 1572 N N . PRO A 1 194 ? -2.559 7.257 -5.145 1.00 88.94 194 PRO A N 1
ATOM 1573 C CA . PRO A 1 194 ? -2.657 8.530 -4.426 1.00 88.94 194 PRO A CA 1
ATOM 1574 C C . PRO A 1 194 ? -4.085 8.907 -4.007 1.00 88.94 194 PRO A C 1
ATOM 1576 O O . PRO A 1 194 ? -4.318 9.275 -2.863 1.00 88.94 194 PRO A O 1
ATOM 1579 N N . TYR A 1 195 ? -5.075 8.716 -4.885 1.00 90.19 195 TYR A N 1
ATOM 1580 C CA . TYR A 1 195 ? -6.475 9.015 -4.557 1.00 90.19 195 TYR A CA 1
ATOM 1581 C C . TYR A 1 195 ? -7.070 8.073 -3.492 1.00 90.19 195 TYR A C 1
ATOM 1583 O O . TYR A 1 195 ? -8.005 8.450 -2.790 1.00 90.19 195 TYR A O 1
ATOM 1591 N N . GLN A 1 196 ? -6.543 6.854 -3.347 1.00 94.75 196 GLN A N 1
ATOM 1592 C CA . GLN A 1 196 ? -6.964 5.901 -2.314 1.00 94.75 196 GLN A CA 1
ATOM 1593 C C . GLN A 1 196 ? -6.366 6.277 -0.957 1.00 94.75 196 GLN A C 1
ATOM 1595 O O . GLN A 1 196 ? -7.039 6.151 0.061 1.00 94.75 196 GLN A O 1
ATOM 1600 N N . PHE A 1 197 ? -5.144 6.813 -0.945 1.00 96.12 197 PHE A N 1
ATOM 1601 C CA . PHE A 1 197 ? -4.568 7.447 0.239 1.00 96.12 197 PHE A CA 1
ATOM 1602 C C . PHE A 1 197 ? -5.324 8.721 0.629 1.00 96.12 197 PHE A C 1
ATOM 1604 O O . PHE A 1 197 ? -5.616 8.909 1.805 1.00 96.12 197 PHE A O 1
ATOM 1611 N N . SER A 1 198 ? -5.760 9.541 -0.336 1.00 94.62 198 SER A N 1
ATOM 1612 C CA . SER A 1 198 ? -6.664 10.668 -0.050 1.00 94.62 198 SER A CA 1
ATOM 1613 C C . SER A 1 198 ? -7.989 10.201 0.565 1.00 94.62 198 SER A C 1
ATOM 1615 O O . SER A 1 198 ? -8.470 10.799 1.521 1.00 94.62 198 SER A O 1
ATOM 1617 N N . ASN A 1 199 ? -8.557 9.099 0.067 1.00 96.94 199 ASN A N 1
ATOM 1618 C CA . ASN A 1 199 ? -9.744 8.479 0.658 1.00 96.94 199 ASN A CA 1
ATOM 1619 C C . ASN A 1 199 ? -9.488 7.998 2.100 1.00 96.94 199 ASN A C 1
ATOM 1621 O O . ASN A 1 199 ? -10.348 8.176 2.959 1.00 96.94 199 ASN A O 1
ATOM 1625 N N . LEU A 1 200 ? -8.321 7.415 2.387 1.00 98.31 200 LEU A N 1
ATOM 1626 C CA . LEU A 1 200 ? -7.943 7.044 3.752 1.00 98.31 200 LEU A CA 1
ATOM 1627 C C . LEU A 1 200 ? -7.826 8.274 4.660 1.00 98.31 200 LEU A C 1
ATOM 1629 O O . LEU A 1 200 ? -8.381 8.269 5.754 1.00 98.31 200 LEU A O 1
ATOM 1633 N N . LEU A 1 201 ? -7.165 9.337 4.200 1.00 97.81 201 LEU A N 1
ATOM 1634 C CA . LEU A 1 201 ? -7.041 10.584 4.953 1.00 97.81 201 LEU A CA 1
ATOM 1635 C C . LEU A 1 201 ? -8.418 11.185 5.268 1.00 97.81 201 LEU A C 1
ATOM 1637 O O . LEU A 1 201 ? -8.681 11.539 6.411 1.00 97.81 201 LEU A O 1
ATOM 1641 N N . GLU A 1 202 ? -9.334 11.234 4.299 1.00 97.12 202 GLU A N 1
ATOM 1642 C CA . GLU A 1 202 ? -10.711 11.700 4.518 1.00 97.12 202 GLU A CA 1
ATOM 1643 C C . GLU A 1 202 ? -11.476 10.831 5.533 1.00 97.12 202 GLU A C 1
ATOM 1645 O O . GLU A 1 202 ? -12.298 11.343 6.296 1.00 97.12 202 GLU A O 1
ATOM 1650 N N . PHE A 1 203 ? -11.211 9.520 5.566 1.00 98.44 203 PHE A N 1
ATOM 1651 C CA . PHE A 1 203 ? -11.761 8.628 6.586 1.00 98.44 203 PHE A CA 1
ATOM 1652 C C . PHE A 1 203 ? -11.190 8.945 7.978 1.00 98.44 203 PHE A C 1
ATOM 1654 O O . PHE A 1 203 ? -11.962 9.060 8.929 1.00 98.44 203 PHE A O 1
ATOM 1661 N N . CYS A 1 204 ? -9.878 9.167 8.097 1.00 97.81 204 CYS A N 1
ATOM 1662 C CA . CYS A 1 204 ? -9.246 9.594 9.348 1.00 97.81 204 CYS A CA 1
ATOM 1663 C C . CYS A 1 204 ? -9.794 10.945 9.830 1.00 97.81 204 CYS A C 1
ATOM 1665 O O . CYS A 1 204 ? -10.200 11.065 10.979 1.00 97.81 204 CYS A O 1
ATOM 1667 N N . VAL A 1 205 ? -9.893 11.940 8.947 1.00 96.12 205 VAL A N 1
ATOM 1668 C CA . VAL A 1 205 ? -10.451 13.265 9.268 1.00 96.12 205 VAL A CA 1
ATOM 1669 C C . VAL A 1 205 ? -11.879 13.150 9.803 1.00 96.12 205 VAL A C 1
ATOM 1671 O O . VAL A 1 205 ? -12.238 13.831 10.762 1.00 96.12 205 VAL A O 1
ATOM 1674 N N . MET A 1 206 ? -12.696 12.264 9.223 1.00 96.69 206 MET A N 1
ATOM 1675 C CA . MET A 1 206 ? -14.030 11.970 9.747 1.00 96.69 206 MET A CA 1
ATOM 1676 C C . MET A 1 206 ? -13.963 11.413 11.174 1.00 96.69 206 MET A C 1
ATOM 1678 O O . MET A 1 206 ? -14.645 11.945 12.041 1.00 96.69 206 MET A O 1
ATOM 1682 N N . LEU A 1 207 ? -13.110 10.418 11.440 1.00 96.44 207 LEU A N 1
ATOM 1683 C CA . LEU A 1 207 ? -12.951 9.854 12.785 1.00 96.44 207 LEU A CA 1
ATOM 1684 C C . LEU A 1 207 ? -12.525 10.906 13.815 1.00 96.44 207 LEU A C 1
ATOM 1686 O O . LEU A 1 207 ? -13.132 10.989 14.879 1.00 96.44 207 LEU A O 1
ATOM 1690 N N . GLY A 1 208 ? -11.518 11.719 13.490 1.00 94.19 208 GLY A N 1
ATOM 1691 C CA . GLY A 1 208 ? -10.994 12.747 14.391 1.00 94.19 208 GLY A CA 1
ATOM 1692 C C . GLY A 1 208 ? -12.035 13.819 14.709 1.00 94.19 208 GLY A C 1
ATOM 1693 O O . GLY A 1 208 ? -12.245 14.153 15.871 1.00 94.19 208 GLY A O 1
ATOM 1694 N N . ASN A 1 209 ? -12.770 14.292 13.698 1.00 92.38 209 ASN A N 1
ATOM 1695 C CA . ASN A 1 209 ? -13.826 15.293 13.886 1.00 92.38 209 ASN A CA 1
ATOM 1696 C C . ASN A 1 209 ? -15.048 14.756 14.647 1.00 92.38 209 ASN 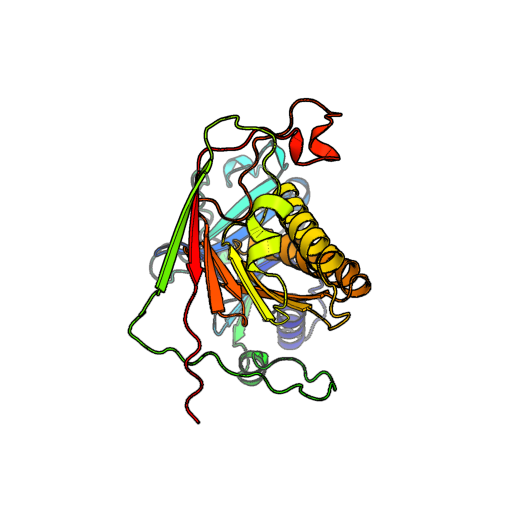A C 1
ATOM 1698 O O . ASN A 1 209 ? -15.765 15.530 15.277 1.00 92.38 209 ASN A O 1
ATOM 1702 N N . SER A 1 210 ? -15.311 13.451 14.572 1.00 88.94 210 SER A N 1
ATOM 1703 C CA . SER A 1 210 ? -16.414 12.798 15.285 1.00 88.94 210 SER A CA 1
ATOM 1704 C C . SER A 1 210 ? -16.022 12.322 16.692 1.00 88.94 210 SER A C 1
ATOM 1706 O O . SER A 1 210 ? -16.854 11.753 17.405 1.00 88.94 210 SER A O 1
ATOM 1708 N N . ASN A 1 211 ? -14.771 12.534 17.112 1.00 86.38 211 ASN A N 1
ATOM 1709 C CA . ASN A 1 211 ? -14.261 12.094 18.404 1.00 86.38 211 ASN A CA 1
ATOM 1710 C C . ASN A 1 211 ? -14.667 13.037 19.546 1.00 86.38 211 ASN A C 1
ATOM 1712 O O . ASN A 1 211 ? -13.878 13.835 20.046 1.00 86.38 211 ASN A O 1
ATOM 1716 N N . GLU A 1 212 ? -15.904 12.899 20.012 1.00 79.00 212 GLU A N 1
ATOM 1717 C CA . GLU A 1 212 ? -16.430 13.676 21.144 1.00 79.00 212 GLU A CA 1
ATOM 1718 C C . GLU A 1 212 ? -15.737 13.344 22.483 1.00 79.00 212 GLU A C 1
ATOM 1720 O O . GLU A 1 212 ? -15.827 14.113 23.436 1.00 79.00 212 GLU A O 1
ATOM 1725 N N . SER A 1 213 ? -15.058 12.195 22.580 1.00 75.44 213 SER A N 1
ATOM 1726 C CA . SER A 1 213 ? -14.501 11.691 23.843 1.00 75.44 213 SER A CA 1
ATOM 1727 C C . SER A 1 213 ? -13.151 12.303 24.226 1.00 75.44 213 SER A C 1
ATOM 1729 O O . SER A 1 213 ? -12.719 12.150 25.368 1.00 75.44 213 SER A O 1
ATOM 1731 N N . GLY A 1 214 ? -12.454 12.923 23.267 1.00 76.00 214 GLY A N 1
ATOM 1732 C CA . GLY A 1 214 ? -11.079 13.404 23.429 1.00 76.00 214 GLY A CA 1
ATOM 1733 C C . GLY A 1 214 ? -10.025 12.301 23.611 1.00 76.00 214 GLY A C 1
ATOM 1734 O O . GLY A 1 214 ? -8.843 12.608 23.742 1.00 76.00 214 GLY A O 1
ATOM 1735 N N . LYS A 1 215 ? -10.417 11.019 23.620 1.00 81.31 215 LYS A N 1
ATOM 1736 C CA . LYS A 1 215 ? -9.488 9.885 23.718 1.00 81.31 215 LYS A CA 1
ATOM 1737 C C . LYS A 1 215 ? -8.778 9.645 22.395 1.00 81.31 215 LYS A C 1
ATOM 1739 O O . LYS A 1 215 ? -9.373 9.814 21.338 1.00 81.31 215 LYS A O 1
ATOM 1744 N N . THR A 1 216 ? -7.545 9.156 22.442 1.00 89.00 216 THR A N 1
ATOM 1745 C CA . THR A 1 216 ? -6.828 8.745 21.232 1.00 89.00 216 THR A CA 1
ATOM 1746 C C . THR A 1 216 ? -7.548 7.592 20.532 1.00 89.00 216 THR A C 1
ATOM 1748 O O . THR A 1 216 ? -7.768 6.542 21.135 1.00 89.00 216 THR A O 1
ATOM 1751 N N . ILE A 1 217 ? -7.865 7.759 19.247 1.00 93.50 217 ILE A N 1
ATOM 1752 C CA . ILE A 1 217 ? -8.389 6.685 18.398 1.00 93.50 217 ILE A CA 1
ATOM 1753 C C . ILE A 1 217 ? -7.209 5.883 17.852 1.00 93.50 217 ILE A C 1
ATOM 1755 O O . ILE A 1 217 ? -6.359 6.416 17.145 1.00 93.50 217 ILE A O 1
ATOM 1759 N N . ASN A 1 218 ? -7.165 4.588 18.137 1.00 91.81 218 ASN A N 1
ATOM 1760 C CA . ASN A 1 218 ? -6.188 3.657 17.587 1.00 91.81 218 ASN A CA 1
ATOM 1761 C C . ASN A 1 218 ? -6.756 3.025 16.315 1.00 91.81 218 ASN A C 1
ATOM 1763 O O . ASN A 1 218 ? -7.624 2.150 16.375 1.00 91.81 218 ASN A O 1
ATOM 1767 N N . LEU A 1 219 ? -6.263 3.469 15.160 1.00 97.12 219 LEU A N 1
ATOM 1768 C CA . LEU A 1 219 ? -6.670 2.966 13.853 1.00 97.12 219 LEU A CA 1
ATOM 1769 C C . LEU A 1 219 ? -5.600 2.019 13.300 1.00 97.12 219 LEU A C 1
ATOM 1771 O O . LEU A 1 219 ? -4.500 2.448 12.966 1.00 97.12 219 LEU A O 1
ATOM 1775 N N . LYS A 1 220 ? -5.927 0.733 13.144 1.00 96.88 220 LYS A N 1
ATOM 1776 C CA . LYS A 1 220 ? -5.086 -0.239 12.431 1.00 96.88 220 LYS A CA 1
ATOM 1777 C C . LYS A 1 220 ? -5.582 -0.423 11.002 1.00 96.88 220 LYS A C 1
ATOM 1779 O O . LYS A 1 220 ? -6.688 -0.918 10.794 1.00 96.88 220 LYS A O 1
ATOM 1784 N N . VAL A 1 221 ? -4.744 -0.117 10.021 1.00 97.12 221 VAL A N 1
ATOM 1785 C CA . VAL A 1 221 ? -5.020 -0.358 8.602 1.00 97.12 221 VAL A CA 1
ATOM 1786 C C . VAL A 1 221 ? -4.329 -1.640 8.136 1.00 97.12 221 VAL A C 1
ATOM 1788 O O . VAL A 1 221 ? -3.125 -1.822 8.284 1.00 97.12 221 VAL A O 1
ATOM 1791 N N . VAL A 1 222 ? -5.080 -2.559 7.548 1.00 94.25 222 VAL A N 1
ATOM 1792 C CA . VAL A 1 222 ? -4.554 -3.749 6.881 1.00 94.25 222 VAL A CA 1
ATOM 1793 C C . VAL A 1 222 ? -4.803 -3.572 5.392 1.00 94.25 222 VAL A C 1
ATOM 1795 O O . VAL A 1 222 ? -5.941 -3.656 4.932 1.00 94.25 222 VAL A O 1
ATOM 1798 N N . SER A 1 223 ? -3.739 -3.288 4.652 1.00 92.62 223 SER A N 1
ATOM 1799 C CA . SER A 1 223 ? -3.777 -3.148 3.197 1.00 92.62 223 SER A CA 1
ATOM 1800 C C . SER A 1 223 ? -2.846 -4.173 2.569 1.00 92.62 223 SER A C 1
ATOM 1802 O O . SER A 1 223 ? -2.203 -4.966 3.250 1.00 92.62 223 SER A O 1
ATOM 1804 N N . TRP A 1 224 ? -2.752 -4.158 1.252 1.00 88.00 224 TRP A N 1
ATOM 1805 C CA . TRP A 1 224 ? -1.721 -4.871 0.532 1.00 88.00 224 TRP A CA 1
ATOM 1806 C C . TRP A 1 224 ? -1.209 -3.991 -0.588 1.00 88.00 224 TRP A C 1
ATOM 1808 O O . TRP A 1 224 ? -1.969 -3.249 -1.204 1.00 88.00 224 TRP A O 1
ATOM 1818 N N . ASN A 1 225 ? 0.067 -4.129 -0.913 1.00 73.44 225 ASN A N 1
ATOM 1819 C CA . ASN A 1 225 ? 0.584 -3.646 -2.177 1.00 73.44 225 ASN A CA 1
ATOM 1820 C C . ASN A 1 225 ? 1.637 -4.617 -2.714 1.00 73.44 225 ASN A C 1
ATOM 1822 O O . ASN A 1 225 ? 2.270 -5.339 -1.934 1.00 73.44 225 ASN A O 1
ATOM 1826 N N . SER A 1 226 ? 1.826 -4.646 -4.034 1.00 71.62 226 SER A N 1
ATOM 1827 C CA . SER A 1 226 ? 2.964 -5.357 -4.614 1.00 71.62 226 SER A CA 1
ATOM 1828 C C . SER A 1 226 ? 4.256 -4.658 -4.198 1.00 71.62 226 SER A C 1
ATOM 1830 O O . SER A 1 226 ? 4.261 -3.448 -3.960 1.00 71.62 226 SER A O 1
ATOM 1832 N N . LYS A 1 227 ? 5.348 -5.423 -4.088 1.00 64.94 227 LYS A N 1
ATOM 1833 C CA . LYS A 1 227 ? 6.636 -4.951 -3.549 1.00 64.94 227 LYS A CA 1
ATOM 1834 C C . LYS A 1 227 ? 7.110 -3.639 -4.193 1.00 64.94 227 LYS A C 1
ATOM 1836 O O . LYS A 1 227 ? 7.625 -2.779 -3.490 1.00 64.94 227 LYS A O 1
ATOM 1841 N N . ASP A 1 228 ? 6.822 -3.450 -5.477 1.00 50.09 228 ASP A N 1
ATOM 1842 C CA . ASP A 1 228 ? 7.247 -2.291 -6.276 1.00 50.09 228 ASP A CA 1
ATOM 1843 C C . ASP A 1 228 ? 6.590 -0.971 -5.856 1.00 50.09 228 ASP A C 1
ATOM 1845 O O . ASP A 1 228 ? 7.159 0.099 -6.052 1.00 50.09 228 ASP A O 1
ATOM 1849 N N . PHE A 1 229 ? 5.402 -1.037 -5.255 1.00 62.50 229 PHE A N 1
ATOM 1850 C CA . PHE A 1 229 ? 4.674 0.130 -4.758 1.00 62.50 229 PHE A CA 1
ATOM 1851 C C . PHE A 1 229 ? 4.609 0.161 -3.226 1.00 62.50 229 PHE A C 1
ATOM 1853 O O . PHE A 1 229 ? 4.045 1.101 -2.662 1.00 62.50 229 PHE A O 1
ATOM 1860 N N . GLN A 1 230 ? 5.187 -0.837 -2.537 1.00 73.56 230 GLN A N 1
ATOM 1861 C CA . GLN A 1 230 ? 5.208 -0.874 -1.073 1.00 73.56 230 GLN A CA 1
ATOM 1862 C C . GLN A 1 230 ? 5.974 0.310 -0.500 1.00 73.56 230 GLN A C 1
ATOM 1864 O O . GLN A 1 230 ? 5.451 0.928 0.409 1.00 73.56 230 GLN A O 1
ATOM 1869 N N . SER A 1 231 ? 7.136 0.687 -1.044 1.00 75.62 231 SER A N 1
ATOM 1870 C CA . SER A 1 231 ? 7.887 1.849 -0.537 1.00 75.62 231 SER A CA 1
ATOM 1871 C C . SER A 1 231 ? 7.077 3.142 -0.607 1.00 75.62 231 SER A C 1
ATOM 1873 O O . SER A 1 231 ? 6.967 3.834 0.396 1.00 75.62 231 SER A O 1
ATOM 1875 N N . GLN A 1 232 ? 6.445 3.420 -1.751 1.00 79.81 232 GLN A N 1
ATOM 1876 C CA . GLN A 1 232 ? 5.588 4.599 -1.904 1.00 79.81 232 GLN A CA 1
ATOM 1877 C C . GLN A 1 232 ? 4.365 4.528 -0.984 1.00 79.81 232 GLN A C 1
ATOM 1879 O O . GLN A 1 232 ? 3.940 5.535 -0.430 1.00 79.81 232 GLN A O 1
ATOM 1884 N N . SER A 1 233 ? 3.795 3.334 -0.813 1.00 83.44 233 SER A N 1
ATOM 1885 C CA . SER A 1 233 ? 2.659 3.145 0.090 1.00 83.44 233 SER A CA 1
ATOM 1886 C C . SER A 1 233 ? 3.046 3.349 1.541 1.00 83.44 233 SER A C 1
ATOM 1888 O O . SER A 1 233 ? 2.298 3.988 2.261 1.00 83.44 233 SER A O 1
ATOM 1890 N N . ILE A 1 234 ? 4.198 2.821 1.954 1.00 86.81 234 ILE A N 1
ATOM 1891 C CA . ILE A 1 234 ? 4.784 3.008 3.281 1.00 86.81 234 ILE A CA 1
ATOM 1892 C C . ILE A 1 234 ? 4.981 4.499 3.524 1.00 86.81 234 ILE A C 1
ATOM 1894 O O . ILE A 1 234 ? 4.437 5.011 4.485 1.00 86.81 234 ILE A O 1
ATOM 1898 N N . GLU A 1 235 ? 5.650 5.206 2.613 1.00 89.06 235 GLU A N 1
ATOM 1899 C CA . GLU A 1 235 ? 5.840 6.657 2.706 1.00 89.06 235 GLU A CA 1
ATOM 1900 C C . GLU A 1 235 ? 4.500 7.395 2.845 1.00 89.06 235 GLU A C 1
ATOM 1902 O O . GLU A 1 235 ? 4.318 8.156 3.787 1.00 89.06 235 GLU A O 1
ATOM 1907 N N . SER A 1 236 ? 3.509 7.073 2.005 1.00 91.06 236 SER A N 1
ATOM 1908 C CA . SER A 1 236 ? 2.164 7.663 2.104 1.00 91.06 236 SER A CA 1
ATOM 1909 C C . SER A 1 236 ? 1.451 7.325 3.422 1.00 91.06 236 SER A C 1
ATOM 1911 O O . SER A 1 236 ? 0.734 8.161 3.967 1.00 91.06 236 SER A O 1
ATOM 1913 N N . PHE A 1 237 ? 1.610 6.106 3.946 1.00 92.38 237 PHE A N 1
ATOM 1914 C CA . PHE A 1 237 ? 1.034 5.709 5.230 1.00 92.38 237 PHE A CA 1
ATOM 1915 C C . PHE A 1 237 ? 1.704 6.428 6.402 1.00 92.38 237 PHE A C 1
ATOM 1917 O O . PHE A 1 237 ? 0.987 6.886 7.285 1.00 92.38 237 PHE A O 1
ATOM 1924 N N . GLU A 1 238 ? 3.034 6.543 6.407 1.00 90.50 238 GLU A N 1
ATOM 1925 C CA . GLU A 1 238 ? 3.794 7.263 7.437 1.00 90.50 238 GLU A CA 1
ATOM 1926 C C . GLU A 1 238 ? 3.471 8.764 7.422 1.00 90.50 238 GLU A C 1
ATOM 1928 O O . GLU A 1 238 ? 3.229 9.352 8.474 1.00 90.50 238 GLU A O 1
ATOM 1933 N N . GLU A 1 239 ? 3.382 9.379 6.237 1.00 90.31 239 GLU A N 1
ATOM 1934 C CA . GLU A 1 239 ? 2.961 10.777 6.088 1.00 90.31 239 GLU A CA 1
ATOM 1935 C C . GLU A 1 239 ? 1.555 11.003 6.653 1.00 90.31 239 GLU A C 1
ATOM 1937 O O . GLU A 1 239 ? 1.339 11.919 7.449 1.00 90.31 239 GLU A O 1
ATOM 1942 N N . ILE A 1 240 ? 0.592 10.147 6.289 1.00 93.19 240 ILE A N 1
ATOM 1943 C CA . ILE A 1 240 ? -0.767 10.236 6.833 1.00 93.19 240 ILE A CA 1
ATOM 1944 C C . ILE A 1 240 ? -0.746 10.009 8.345 1.00 93.19 240 ILE A C 1
ATOM 1946 O O . ILE A 1 240 ? -1.414 10.756 9.053 1.00 93.19 240 ILE A O 1
ATOM 1950 N N . ALA A 1 241 ? -0.001 9.018 8.845 1.00 88.19 241 ALA A N 1
ATOM 1951 C CA . ALA A 1 241 ? 0.081 8.711 10.270 1.00 88.19 241 ALA A CA 1
ATOM 1952 C C . ALA A 1 241 ? 0.577 9.911 11.086 1.00 88.19 241 ALA A C 1
ATOM 1954 O O . ALA A 1 241 ? -0.041 10.249 12.094 1.00 88.19 241 ALA A O 1
ATOM 1955 N N . ALA A 1 242 ? 1.624 10.590 10.612 1.00 85.38 242 ALA A N 1
ATOM 1956 C CA . ALA A 1 242 ? 2.150 11.794 11.246 1.00 85.38 242 ALA A CA 1
ATOM 1957 C C . ALA A 1 242 ? 1.120 12.937 11.260 1.00 85.38 242 ALA A C 1
ATOM 1959 O O . ALA A 1 242 ? 0.907 13.562 12.296 1.00 85.38 242 ALA A O 1
ATOM 1960 N N . VAL A 1 243 ? 0.431 13.180 10.139 1.00 90.00 243 VAL A N 1
ATOM 1961 C CA . VAL A 1 243 ? -0.566 14.262 10.028 1.00 90.00 243 VAL A CA 1
ATOM 1962 C C . VAL A 1 243 ? -1.781 14.013 10.924 1.00 90.00 243 VAL A C 1
ATOM 1964 O O . VAL A 1 243 ? -2.258 14.918 11.604 1.00 90.00 243 VAL A O 1
ATOM 1967 N N . VAL A 1 244 ? -2.309 12.788 10.945 1.00 93.19 244 VAL A N 1
ATOM 1968 C CA . VAL A 1 244 ? -3.541 12.487 11.697 1.00 93.19 244 VAL A CA 1
ATOM 1969 C C . VAL A 1 244 ? -3.299 12.334 13.200 1.00 93.19 244 VAL A C 1
ATOM 1971 O O . VAL A 1 244 ? -4.259 12.369 13.974 1.00 93.19 244 VAL A O 1
ATOM 1974 N N . GLN A 1 245 ? -2.038 12.234 13.633 1.00 88.62 245 GLN A N 1
ATOM 1975 C CA . GLN A 1 245 ? -1.669 12.225 15.048 1.00 88.62 245 GLN A CA 1
ATOM 1976 C C . GLN A 1 245 ? -2.117 13.507 15.763 1.00 88.62 245 GLN A C 1
ATOM 1978 O O . GLN A 1 245 ? -2.625 13.431 16.882 1.00 88.62 245 GLN A O 1
ATOM 1983 N N . GLU A 1 246 ? -2.020 14.666 15.103 1.00 86.12 246 GLU A N 1
ATOM 1984 C CA . GLU A 1 246 ? -2.494 15.955 15.635 1.00 86.12 246 GLU A CA 1
ATOM 1985 C C . GLU A 1 246 ? -4.017 15.982 15.849 1.00 86.12 246 GLU A C 1
ATOM 1987 O O . GLU A 1 246 ? -4.519 16.720 16.693 1.00 86.12 246 GLU A O 1
ATOM 1992 N N . MET A 1 247 ? -4.760 15.125 15.140 1.00 87.50 247 MET A N 1
ATOM 1993 C CA . MET A 1 247 ? -6.205 14.936 15.311 1.00 87.50 247 MET A CA 1
ATOM 1994 C C . MET A 1 247 ? -6.553 13.878 16.373 1.00 87.50 247 MET A C 1
ATOM 1996 O O . MET A 1 247 ? -7.703 13.443 16.463 1.00 87.50 247 MET A O 1
ATOM 2000 N N . GLY A 1 248 ? -5.572 13.422 17.158 1.00 86.56 248 GLY A N 1
ATOM 2001 C CA . GLY A 1 248 ? -5.762 12.391 18.177 1.00 86.56 248 GLY A CA 1
ATOM 2002 C C . GLY A 1 248 ? -5.945 10.986 17.600 1.00 86.56 248 GLY A C 1
ATOM 2003 O O . GLY A 1 248 ? -6.571 10.141 18.240 1.00 86.56 248 GLY A O 1
ATOM 2004 N N . ILE A 1 249 ? -5.426 10.719 16.396 1.00 93.12 249 ILE A N 1
ATOM 2005 C CA . ILE A 1 249 ? -5.496 9.400 15.757 1.00 93.12 249 ILE A CA 1
ATOM 2006 C C . ILE A 1 249 ? -4.107 8.770 15.740 1.00 93.12 249 ILE A C 1
ATOM 2008 O O . ILE A 1 249 ? -3.199 9.239 15.065 1.00 93.12 249 ILE A O 1
ATOM 2012 N N . ASN A 1 250 ? -3.959 7.652 16.439 1.00 90.06 250 ASN A N 1
ATOM 2013 C CA . ASN A 1 250 ? -2.796 6.785 16.331 1.00 90.06 250 ASN A CA 1
ATOM 2014 C C . ASN A 1 250 ? -3.017 5.791 15.182 1.00 90.06 250 ASN A C 1
ATOM 2016 O O . ASN A 1 250 ? -3.670 4.756 15.361 1.00 90.06 250 ASN A O 1
ATOM 2020 N N . LEU A 1 251 ? -2.519 6.127 13.989 1.00 93.00 251 LEU A N 1
ATOM 2021 C CA . LEU A 1 251 ? -2.609 5.262 12.816 1.00 93.00 251 LEU A CA 1
ATOM 2022 C C . LEU A 1 251 ? -1.426 4.295 12.774 1.00 93.00 251 LEU A C 1
ATOM 2024 O O . LEU A 1 251 ? -0.269 4.694 12.735 1.00 93.00 251 LEU A O 1
ATOM 2028 N N . THR A 1 252 ? -1.735 3.007 12.692 1.00 89.06 252 THR A N 1
ATOM 2029 C CA . THR A 1 252 ? -0.772 1.942 12.399 1.00 89.06 252 THR A CA 1
ATOM 2030 C C . THR A 1 252 ? -1.214 1.197 11.152 1.00 89.06 252 THR A C 1
ATOM 2032 O O . THR A 1 252 ? -2.404 1.167 10.830 1.00 89.06 252 THR A O 1
ATOM 2035 N N . TYR A 1 253 ? -0.285 0.566 10.440 1.00 94.38 253 TYR A N 1
ATOM 2036 C CA . TYR A 1 253 ? -0.631 -0.210 9.256 1.00 94.38 253 TYR A CA 1
ATOM 2037 C C . TYR A 1 253 ? 0.171 -1.506 9.143 1.00 94.38 253 TYR A C 1
ATOM 2039 O O . TYR A 1 253 ? 1.233 -1.678 9.733 1.00 94.38 253 TYR A O 1
ATOM 2047 N N . THR A 1 254 ? -0.375 -2.445 8.378 1.00 90.75 254 THR A N 1
ATOM 2048 C CA . THR A 1 254 ? 0.246 -3.728 8.029 1.00 90.75 254 THR A CA 1
ATOM 2049 C C . THR A 1 254 ? -0.049 -4.039 6.569 1.00 90.75 254 THR A C 1
ATOM 2051 O O . THR A 1 254 ? -1.154 -3.774 6.087 1.00 90.75 254 THR A O 1
ATOM 2054 N N . LEU A 1 255 ? 0.944 -4.578 5.860 1.00 87.50 255 LEU A N 1
ATOM 2055 C CA . LEU A 1 255 ? 0.821 -4.960 4.455 1.00 87.50 255 LEU A CA 1
ATOM 2056 C C . LEU A 1 255 ? 0.704 -6.482 4.347 1.00 87.50 255 LEU A C 1
ATOM 2058 O O . LEU A 1 255 ? 1.703 -7.194 4.287 1.00 87.50 255 LEU A O 1
ATOM 2062 N N . GLU A 1 256 ? -0.527 -6.979 4.323 1.00 87.12 256 GLU A N 1
ATOM 2063 C CA . GLU A 1 256 ? -0.858 -8.403 4.323 1.00 87.12 256 GLU A CA 1
ATOM 2064 C C . GLU A 1 256 ? -1.813 -8.726 3.174 1.00 87.12 256 GLU A C 1
ATOM 2066 O O . GLU A 1 256 ? -2.743 -7.975 2.881 1.00 87.12 256 GLU A O 1
ATOM 2071 N N . ARG A 1 257 ? -1.587 -9.853 2.492 1.00 84.19 257 ARG A N 1
ATOM 2072 C CA . ARG A 1 257 ? -2.344 -10.217 1.289 1.00 84.19 257 ARG A CA 1
ATOM 2073 C C . ARG A 1 257 ? -3.696 -10.831 1.642 1.00 84.19 257 ARG A C 1
ATOM 2075 O O . ARG A 1 257 ? -3.892 -12.033 1.500 1.00 84.19 257 ARG A O 1
ATOM 2082 N N . HIS A 1 258 ? -4.626 -9.981 2.051 1.00 84.88 258 HIS A N 1
ATOM 2083 C CA . HIS A 1 258 ? -6.023 -10.352 2.257 1.00 84.88 258 HIS A CA 1
ATOM 2084 C C . HIS A 1 258 ? -6.902 -9.892 1.095 1.00 84.88 258 HIS A C 1
ATOM 2086 O O . HIS A 1 258 ? -6.525 -9.019 0.315 1.00 84.88 258 HIS A O 1
ATOM 2092 N N . HIS A 1 259 ? -8.088 -10.483 0.977 1.00 84.50 259 HIS A N 1
ATOM 2093 C CA . HIS A 1 259 ? -9.085 -10.089 -0.023 1.00 84.50 259 HIS A CA 1
ATOM 2094 C C . HIS A 1 259 ? -10.293 -9.378 0.593 1.00 84.50 259 HIS A C 1
ATOM 2096 O O . HIS A 1 259 ? -10.924 -8.563 -0.084 1.00 84.50 259 HIS A O 1
ATOM 2102 N N . ASP A 1 260 ? -10.581 -9.644 1.868 1.00 86.25 260 ASP A N 1
ATOM 2103 C CA . ASP A 1 260 ? -11.759 -9.097 2.534 1.00 86.25 260 ASP A CA 1
ATOM 2104 C C . ASP A 1 260 ? -11.636 -7.597 2.760 1.00 86.25 260 ASP A C 1
ATOM 2106 O O . ASP A 1 260 ? -10.549 -7.066 2.994 1.00 86.25 260 ASP A O 1
ATOM 2110 N N . ARG A 1 261 ? -12.789 -6.935 2.738 1.00 96.06 261 ARG A N 1
ATOM 2111 C CA . ARG A 1 261 ? -12.933 -5.498 2.932 1.00 96.06 261 ARG A CA 1
ATOM 2112 C C . ARG A 1 261 ? -13.912 -5.250 4.067 1.00 96.06 261 ARG A C 1
ATOM 2114 O O . ARG A 1 261 ? -15.110 -5.499 3.914 1.00 96.06 261 ARG A O 1
ATOM 2121 N N . TYR A 1 262 ? -13.420 -4.782 5.206 1.00 97.69 262 TYR A N 1
ATOM 2122 C CA . TYR A 1 262 ? -14.281 -4.459 6.337 1.00 97.69 262 TYR A CA 1
ATOM 2123 C C . TYR A 1 262 ? -13.660 -3.434 7.281 1.00 97.69 262 TYR A C 1
ATOM 2125 O O . TYR A 1 262 ? -12.445 -3.265 7.337 1.00 97.69 262 TYR A O 1
ATOM 2133 N N . ILE A 1 263 ? -14.519 -2.790 8.062 1.00 98.38 263 ILE A N 1
ATOM 2134 C CA . ILE A 1 263 ? -14.148 -2.046 9.264 1.00 98.38 263 ILE A CA 1
ATOM 2135 C C . ILE A 1 263 ? -14.647 -2.844 10.466 1.00 98.38 263 ILE A C 1
ATOM 2137 O O . ILE A 1 263 ? -15.774 -3.329 10.451 1.00 98.38 263 ILE A O 1
ATOM 2141 N N . GLU A 1 264 ? -13.835 -2.999 11.499 1.00 96.62 264 GLU A N 1
ATOM 2142 C CA . GLU A 1 264 ? -14.215 -3.616 12.771 1.00 96.62 264 GLU A CA 1
ATOM 2143 C C . GLU A 1 264 ? -13.849 -2.670 13.910 1.00 96.62 264 GLU A C 1
ATOM 2145 O O . GLU A 1 264 ? -12.763 -2.096 13.913 1.00 96.62 264 GLU A O 1
ATOM 2150 N N . ALA A 1 265 ? -14.764 -2.475 14.852 1.00 94.50 265 ALA A N 1
ATOM 2151 C CA . ALA A 1 265 ? -14.610 -1.533 15.949 1.00 94.50 265 ALA A CA 1
ATOM 2152 C C . ALA A 1 265 ? -14.933 -2.199 17.288 1.00 94.50 265 ALA A C 1
ATOM 2154 O O . ALA A 1 265 ? -15.806 -3.066 17.384 1.00 94.50 265 ALA A O 1
ATOM 2155 N N . ASN A 1 266 ? -14.245 -1.772 18.345 1.00 91.75 266 ASN A N 1
ATOM 2156 C CA . ASN A 1 266 ? -14.423 -2.333 19.686 1.00 91.75 266 ASN A CA 1
ATOM 2157 C C . ASN A 1 266 ? -15.772 -2.001 20.344 1.00 91.75 266 ASN A C 1
ATOM 2159 O O . ASN A 1 266 ? -16.128 -2.623 21.338 1.00 91.75 266 ASN A O 1
ATOM 2163 N N . ASN A 1 267 ? -16.564 -1.099 19.762 1.00 89.69 267 ASN A N 1
ATOM 2164 C CA . ASN A 1 267 ? -17.960 -0.870 20.143 1.00 89.69 267 ASN A CA 1
ATOM 2165 C C . ASN A 1 267 ? -18.933 -1.942 19.582 1.00 89.69 267 ASN A C 1
ATOM 2167 O O . ASN A 1 267 ? -20.153 -1.780 19.659 1.00 89.69 267 ASN A O 1
ATOM 2171 N N . GLY A 1 268 ? -18.402 -3.027 19.002 1.00 89.75 268 GLY A N 1
ATOM 2172 C CA . GLY A 1 268 ? -19.155 -4.192 18.533 1.00 89.75 268 GLY A CA 1
ATOM 2173 C C . GLY A 1 268 ? -19.586 -4.132 17.067 1.00 89.75 268 GLY A C 1
ATOM 2174 O O . GLY A 1 268 ? -20.217 -5.077 16.585 1.00 89.75 268 GLY A O 1
ATOM 2175 N N . PHE A 1 269 ? -19.263 -3.060 16.337 1.00 94.62 269 PHE A N 1
ATOM 2176 C CA . PHE A 1 269 ? -19.601 -2.952 14.920 1.00 94.62 269 PHE A CA 1
ATOM 2177 C C . PHE A 1 269 ? -18.587 -3.651 14.011 1.00 94.62 269 PHE A C 1
ATOM 2179 O O . PHE A 1 269 ? -17.374 -3.493 14.147 1.00 94.62 269 PHE A O 1
ATOM 2186 N N . LYS A 1 270 ? -19.113 -4.355 13.006 1.00 95.88 270 LYS A N 1
ATOM 2187 C CA . LYS A 1 270 ? -18.380 -4.814 11.827 1.00 95.88 270 LYS A CA 1
ATOM 2188 C C . LYS A 1 270 ? -19.104 -4.343 10.568 1.00 95.88 270 LYS A C 1
ATOM 2190 O O . LYS A 1 270 ? -20.275 -4.647 10.367 1.00 95.88 270 LYS A O 1
ATOM 2195 N N . ILE A 1 271 ? -18.418 -3.590 9.719 1.00 97.31 271 ILE A N 1
ATOM 2196 C CA . ILE A 1 271 ? -18.961 -2.989 8.500 1.00 97.31 271 ILE A CA 1
ATOM 2197 C C . ILE A 1 271 ? -18.273 -3.640 7.305 1.00 97.31 271 ILE A C 1
ATOM 2199 O O . ILE A 1 271 ? -17.088 -3.419 7.088 1.00 97.31 271 ILE A O 1
ATOM 2203 N N . ILE A 1 272 ? -18.993 -4.444 6.532 1.00 96.62 272 ILE A N 1
ATOM 2204 C CA . ILE A 1 272 ? -18.483 -5.103 5.325 1.00 96.62 272 ILE A CA 1
ATOM 2205 C C . ILE A 1 272 ? -18.625 -4.139 4.146 1.00 96.62 272 ILE A C 1
ATOM 2207 O O . ILE A 1 272 ? -19.693 -3.559 3.943 1.00 96.62 272 ILE A O 1
ATOM 2211 N N . LEU A 1 273 ? -17.553 -3.970 3.370 1.00 96.88 273 LEU A N 1
ATOM 2212 C CA . LEU A 1 273 ? -17.462 -2.973 2.304 1.00 96.88 273 LEU A CA 1
ATOM 2213 C C . LEU A 1 273 ? -17.320 -3.653 0.938 1.00 96.88 273 LEU A C 1
ATOM 2215 O O . LEU A 1 273 ? -16.302 -4.277 0.658 1.00 96.88 273 LEU A O 1
ATOM 2219 N N . GLY A 1 274 ? -18.268 -3.454 0.023 1.00 92.31 274 GLY A N 1
ATOM 2220 C CA . GLY A 1 274 ? -18.188 -4.041 -1.320 1.00 92.31 274 GLY A CA 1
ATOM 2221 C C . GLY A 1 274 ? -16.963 -3.580 -2.121 1.00 92.31 274 GLY A C 1
ATOM 2222 O O . GLY A 1 274 ? -16.396 -4.355 -2.888 1.00 92.31 274 GLY A O 1
ATOM 2223 N N . ARG A 1 275 ? -16.502 -2.336 -1.917 1.00 95.38 275 ARG A N 1
ATOM 2224 C CA . ARG A 1 275 ? -15.359 -1.732 -2.637 1.00 95.38 275 ARG A CA 1
ATOM 2225 C C . ARG A 1 275 ? -14.226 -1.226 -1.742 1.00 95.38 275 ARG A C 1
ATOM 2227 O O . ARG A 1 275 ? -13.249 -0.706 -2.270 1.00 95.38 275 ARG A O 1
ATOM 2234 N N . GLY A 1 276 ? -14.340 -1.391 -0.425 1.00 97.25 276 GLY A N 1
ATOM 2235 C CA . GLY A 1 276 ? -13.450 -0.718 0.518 1.00 97.25 276 GLY A CA 1
ATOM 2236 C C . GLY A 1 276 ? -13.796 0.768 0.627 1.00 97.25 276 GLY A C 1
ATOM 2237 O O . GLY A 1 276 ? -14.970 1.131 0.513 1.00 97.25 276 GLY A O 1
ATOM 2238 N N . LEU A 1 277 ? -12.792 1.621 0.818 1.00 97.94 277 LEU A N 1
ATOM 2239 C CA . LEU A 1 277 ? -12.968 3.077 0.818 1.00 97.94 277 LEU A CA 1
ATOM 2240 C C . LEU A 1 277 ? -13.105 3.659 -0.604 1.00 97.94 277 LEU A C 1
ATOM 2242 O O . LEU A 1 277 ? -13.671 4.732 -0.770 1.00 97.94 277 LEU A O 1
ATOM 2246 N N . ASP A 1 278 ? -12.657 2.966 -1.660 1.00 96.75 278 ASP A N 1
ATOM 2247 C CA . ASP A 1 278 ? -12.728 3.456 -3.053 1.00 96.75 278 ASP A CA 1
ATOM 2248 C C . ASP A 1 278 ? -14.137 3.338 -3.685 1.00 96.75 278 ASP A C 1
ATOM 2250 O O . ASP A 1 278 ? -14.380 2.588 -4.643 1.00 96.75 278 ASP A O 1
ATOM 2254 N N . ILE A 1 279 ? -15.085 4.093 -3.124 1.00 97.06 279 ILE A N 1
ATOM 2255 C CA . ILE A 1 279 ? -16.494 4.146 -3.546 1.00 97.06 279 ILE A CA 1
ATOM 2256 C C . ILE A 1 279 ? -16.814 5.308 -4.493 1.00 97.06 279 ILE A C 1
ATOM 2258 O O . ILE A 1 279 ? -17.932 5.384 -4.990 1.00 97.06 279 ILE A O 1
ATOM 2262 N N . PHE A 1 280 ? -15.879 6.226 -4.733 1.00 96.06 280 PHE A N 1
ATOM 2263 C CA . PHE A 1 280 ? -16.106 7.406 -5.570 1.00 96.06 280 PHE A CA 1
ATOM 2264 C C . PHE A 1 280 ? -15.598 7.189 -6.995 1.00 96.06 280 PHE A C 1
ATOM 2266 O O . PHE A 1 280 ? -14.594 6.505 -7.217 1.00 96.06 280 PHE A O 1
ATOM 2273 N N . GLU A 1 281 ? -16.294 7.779 -7.960 1.00 92.62 281 GLU A N 1
ATOM 2274 C CA . GLU A 1 281 ? -15.854 7.847 -9.348 1.00 92.62 281 GLU A CA 1
ATOM 2275 C C . GLU A 1 281 ? -14.640 8.760 -9.514 1.00 92.62 281 GLU A C 1
ATOM 2277 O O . GLU A 1 281 ? -14.311 9.587 -8.654 1.00 92.62 281 GLU A O 1
ATOM 2282 N N . LYS A 1 282 ? -13.959 8.609 -10.653 1.00 88.25 282 LYS A N 1
ATOM 2283 C CA . LYS A 1 282 ? -12.885 9.529 -11.023 1.00 88.25 282 LYS A CA 1
ATOM 2284 C C . LYS A 1 282 ? -13.463 10.941 -11.169 1.00 88.25 282 LYS A C 1
ATOM 2286 O O . LYS A 1 282 ? -14.482 11.145 -11.818 1.00 88.25 282 LYS A O 1
ATOM 2291 N N . ARG A 1 283 ? -12.778 11.915 -10.574 1.00 81.25 283 ARG A N 1
ATOM 2292 C CA . ARG A 1 283 ? -13.125 13.338 -10.659 1.00 81.25 283 ARG A CA 1
ATOM 2293 C C . ARG A 1 283 ? -13.000 13.838 -12.105 1.00 81.25 283 ARG A C 1
ATOM 2295 O O . ARG A 1 283 ? -12.062 13.463 -12.813 1.00 81.25 283 ARG A O 1
ATOM 2302 N N . GLU A 1 284 ? -13.950 14.667 -12.530 1.00 78.25 284 GLU A N 1
ATOM 2303 C CA . GLU A 1 284 ? -13.979 15.281 -13.861 1.00 78.25 284 GLU A CA 1
ATOM 2304 C C . GLU A 1 284 ? -13.295 16.657 -13.827 1.00 78.25 284 GLU A C 1
ATOM 2306 O O . GLU A 1 284 ? -13.624 17.501 -12.996 1.00 78.25 284 GLU A O 1
ATOM 2311 N N . GLY A 1 285 ? -12.363 16.902 -14.752 1.00 75.75 285 GLY A N 1
ATOM 2312 C CA . GLY A 1 285 ? -11.649 18.178 -14.855 1.00 75.75 285 GLY A CA 1
ATOM 2313 C C . GLY A 1 285 ? -10.530 18.376 -13.822 1.00 75.75 285 GLY A C 1
ATOM 2314 O O . GLY A 1 285 ? -10.267 17.527 -12.976 1.00 75.75 285 GLY A O 1
ATOM 2315 N N . ARG A 1 286 ? -9.819 19.507 -13.937 1.00 76.06 286 ARG A N 1
ATOM 2316 C CA . ARG A 1 286 ? -8.709 19.882 -13.036 1.00 76.06 286 ARG A CA 1
ATOM 2317 C C . ARG A 1 286 ? -9.191 20.479 -11.709 1.00 76.06 286 ARG A C 1
ATOM 2319 O O . ARG A 1 286 ? -8.474 20.396 -10.720 1.00 76.06 286 ARG A O 1
ATOM 2326 N N . PHE A 1 287 ? -10.368 21.099 -11.717 1.00 83.50 287 PHE A N 1
ATOM 2327 C CA . PHE A 1 287 ? -10.980 21.739 -10.558 1.00 83.50 287 PHE A CA 1
ATOM 2328 C C . PHE A 1 287 ? -12.429 21.276 -10.476 1.00 83.50 287 PHE A C 1
ATOM 2330 O O . PHE A 1 287 ? -13.254 21.700 -11.286 1.00 83.50 287 PHE A O 1
ATOM 2337 N N . CYS A 1 288 ? -12.742 20.397 -9.528 1.00 83.94 288 CYS A N 1
ATOM 2338 C CA . CYS A 1 288 ? -14.112 19.960 -9.305 1.00 83.94 288 CYS A CA 1
ATOM 2339 C C . CYS A 1 288 ? -14.517 20.205 -7.850 1.00 83.94 288 CYS A C 1
ATOM 2341 O O . CYS A 1 288 ? -13.727 20.038 -6.927 1.00 83.94 288 CYS A O 1
ATOM 2343 N N . ILE A 1 289 ? -15.779 20.572 -7.617 1.00 86.88 289 ILE A N 1
ATOM 2344 C CA . ILE A 1 289 ? -16.294 20.775 -6.251 1.00 86.88 289 ILE A CA 1
ATOM 2345 C C . ILE A 1 289 ? -16.195 19.496 -5.399 1.00 86.88 289 ILE A C 1
ATOM 2347 O O . ILE A 1 289 ? -16.027 19.556 -4.182 1.00 86.88 289 ILE A O 1
ATOM 2351 N N . GLY A 1 290 ? -16.212 18.333 -6.059 1.00 86.00 290 GLY A N 1
ATOM 2352 C CA . GLY A 1 290 ? -15.964 17.044 -5.432 1.00 86.00 290 GLY A CA 1
ATOM 2353 C C . GLY A 1 290 ? -14.590 16.948 -4.765 1.00 86.00 290 GLY A C 1
ATOM 2354 O O . GLY A 1 290 ? -14.458 16.195 -3.808 1.00 86.00 290 GLY A O 1
ATOM 2355 N N . ASP A 1 291 ? -13.579 17.711 -5.188 1.00 83.00 291 ASP A N 1
ATOM 2356 C CA . ASP A 1 291 ? -12.261 17.718 -4.537 1.00 83.00 291 ASP A CA 1
ATOM 2357 C C . ASP A 1 291 ? -12.339 18.192 -3.084 1.00 83.00 291 ASP A C 1
ATOM 2359 O O . ASP A 1 291 ? -11.610 17.685 -2.236 1.00 83.00 291 ASP A O 1
ATOM 2363 N N . VAL A 1 292 ? -13.269 19.105 -2.800 1.00 87.62 292 VAL A N 1
ATOM 2364 C CA . VAL A 1 292 ? -13.443 19.739 -1.489 1.00 87.62 292 VAL A CA 1
ATOM 2365 C C . VAL A 1 292 ? -14.542 19.055 -0.673 1.00 87.62 292 VAL A C 1
ATOM 2367 O O . VAL A 1 292 ? -14.428 18.939 0.543 1.00 87.62 292 VAL A O 1
ATOM 2370 N N . ASP A 1 293 ? -15.607 18.580 -1.325 1.00 91.00 293 ASP A N 1
ATOM 2371 C CA . ASP A 1 293 ? -16.786 18.052 -0.638 1.00 91.00 293 ASP A CA 1
ATOM 2372 C C . ASP A 1 293 ? -17.295 16.747 -1.267 1.00 91.00 293 ASP A C 1
ATOM 2374 O O . ASP A 1 293 ? -17.778 16.705 -2.403 1.00 91.00 293 ASP A O 1
ATOM 2378 N N . GLN A 1 294 ? -17.250 15.668 -0.476 1.00 94.69 294 GLN A N 1
ATOM 2379 C CA . GLN A 1 294 ? -17.710 14.335 -0.871 1.00 94.69 294 GLN A CA 1
ATOM 2380 C C . GLN A 1 294 ? -19.175 14.307 -1.334 1.00 94.69 294 GLN A C 1
ATOM 2382 O O . GLN A 1 294 ? -19.528 13.463 -2.156 1.00 94.69 294 GLN A O 1
ATOM 2387 N N . ARG A 1 295 ? -20.034 15.232 -0.874 1.00 95.00 295 ARG A N 1
ATOM 2388 C CA . ARG A 1 295 ? -21.456 15.273 -1.265 1.00 95.00 295 ARG A CA 1
ATOM 2389 C C . ARG A 1 295 ? -21.655 15.463 -2.767 1.00 95.00 295 ARG A C 1
ATOM 2391 O O . ARG A 1 295 ? -22.687 15.053 -3.290 1.00 95.00 295 ARG A O 1
ATOM 2398 N N . TRP A 1 296 ? -20.683 16.051 -3.452 1.00 92.62 296 TRP A N 1
ATOM 2399 C CA . TRP A 1 296 ? -20.753 16.307 -4.888 1.00 92.62 296 TRP A CA 1
ATOM 2400 C C . TRP A 1 296 ? -20.061 15.237 -5.736 1.00 92.62 296 TRP A C 1
ATOM 2402 O O . TRP A 1 296 ? -20.057 15.335 -6.961 1.00 92.62 296 TRP A O 1
ATOM 2412 N N . ARG A 1 297 ? -19.477 14.203 -5.118 1.00 94.38 297 ARG A N 1
ATOM 2413 C CA . ARG A 1 297 ? -18.846 13.099 -5.846 1.00 94.38 297 ARG A CA 1
ATOM 2414 C C . ARG A 1 297 ? -19.901 12.099 -6.306 1.00 94.38 297 ARG A C 1
ATOM 2416 O O . ARG A 1 297 ? -20.758 11.694 -5.52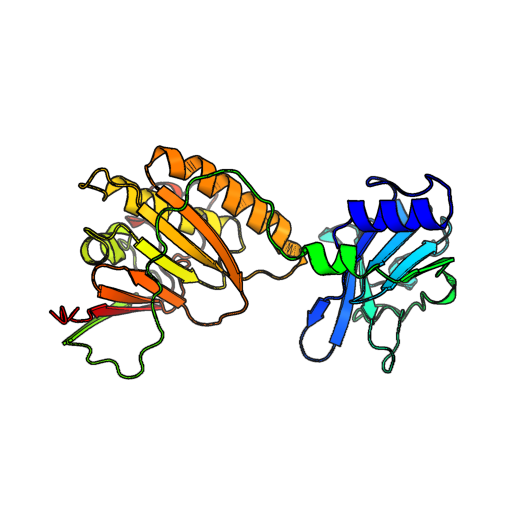4 1.00 94.38 297 ARG A O 1
ATOM 2423 N N . LYS A 1 298 ? -19.794 11.676 -7.565 1.00 94.75 298 LYS A N 1
ATOM 2424 C CA . LYS A 1 298 ? -20.492 10.501 -8.097 1.00 94.75 298 LYS A CA 1
ATOM 2425 C C . LYS A 1 298 ? -19.889 9.237 -7.475 1.00 94.75 298 LYS A C 1
ATOM 2427 O O . LYS A 1 298 ? -18.669 9.158 -7.307 1.00 94.75 298 LYS A O 1
ATOM 2432 N N . CYS A 1 299 ? -20.720 8.264 -7.122 1.00 96.06 299 CYS A N 1
ATOM 2433 C CA . CYS A 1 299 ? -20.277 6.989 -6.564 1.00 96.06 299 CYS A CA 1
ATOM 2434 C C . CYS A 1 299 ? -20.235 5.862 -7.600 1.00 96.06 299 CYS A C 1
ATOM 2436 O O . CYS A 1 299 ? -21.088 5.767 -8.478 1.00 96.06 299 CYS A O 1
ATOM 2438 N N . LYS A 1 300 ? -19.284 4.948 -7.409 1.00 95.31 300 LYS A N 1
ATOM 2439 C CA . LYS A 1 300 ? -19.274 3.621 -8.027 1.00 95.31 300 LYS A CA 1
ATOM 2440 C C . LYS A 1 300 ? -20.326 2.744 -7.329 1.00 95.31 300 LYS A C 1
ATOM 2442 O O . LYS A 1 300 ? -20.450 2.830 -6.103 1.00 95.31 300 LYS A O 1
ATOM 2447 N N . PRO A 1 301 ? -21.035 1.856 -8.043 1.00 93.44 301 PRO A N 1
ATOM 2448 C CA . PRO A 1 301 ? -22.045 0.995 -7.455 1.00 93.44 301 PRO A CA 1
ATOM 2449 C C . PRO A 1 301 ? -21.389 0.008 -6.494 1.00 93.44 301 PRO A C 1
ATOM 2451 O O . PRO A 1 301 ? -20.394 -0.649 -6.825 1.00 93.44 301 PRO A O 1
ATOM 2454 N N . CYS A 1 302 ? -21.926 -0.075 -5.282 1.00 94.38 302 CYS A N 1
ATOM 2455 C CA . CYS A 1 302 ? -21.441 -0.986 -4.260 1.00 94.38 302 CYS A CA 1
ATOM 2456 C C . CYS A 1 302 ? -22.467 -1.195 -3.154 1.00 94.38 302 CYS A C 1
ATOM 2458 O O . CYS A 1 302 ? -23.491 -0.518 -3.071 1.00 94.38 302 CYS A O 1
ATOM 2460 N N . GLU A 1 303 ? -22.157 -2.136 -2.277 1.00 93.69 303 GLU A N 1
ATOM 2461 C CA . GLU A 1 303 ? -22.976 -2.460 -1.127 1.00 93.69 303 GLU A CA 1
ATOM 2462 C C . GLU A 1 303 ? -22.159 -2.355 0.154 1.00 93.69 303 GLU A C 1
ATOM 2464 O O . GLU A 1 303 ? -20.974 -2.698 0.184 1.00 93.69 303 GLU A O 1
ATOM 2469 N N . ILE A 1 304 ? -22.796 -1.859 1.210 1.00 96.75 304 ILE A N 1
ATOM 2470 C CA . ILE A 1 304 ? -22.227 -1.783 2.550 1.00 96.75 304 ILE A CA 1
ATOM 2471 C C . ILE A 1 304 ? -23.178 -2.492 3.502 1.00 96.75 304 ILE A C 1
ATOM 2473 O O . ILE A 1 304 ? -24.359 -2.152 3.575 1.00 96.75 304 ILE A O 1
ATOM 2477 N N . THR A 1 305 ? -22.653 -3.460 4.246 1.00 94.19 305 THR A N 1
ATOM 2478 C CA . THR A 1 305 ? -23.419 -4.202 5.250 1.00 94.19 305 THR A CA 1
ATOM 2479 C C . THR A 1 305 ? -22.899 -3.864 6.636 1.00 94.19 305 THR A C 1
ATOM 2481 O O . THR A 1 305 ? -21.709 -3.986 6.907 1.00 94.19 305 THR A O 1
ATOM 2484 N N . TYR A 1 306 ? -23.795 -3.447 7.517 1.00 95.38 306 TYR A N 1
ATOM 2485 C CA . TYR A 1 306 ? -23.529 -3.110 8.905 1.00 95.38 306 TYR A CA 1
ATOM 2486 C C . TYR A 1 306 ? -24.000 -4.256 9.785 1.00 95.38 306 TYR A C 1
ATOM 2488 O O . TYR A 1 306 ? -25.176 -4.617 9.756 1.00 95.38 306 TYR A O 1
ATOM 2496 N N . LEU A 1 307 ? -23.080 -4.797 10.572 1.00 93.44 307 LEU A N 1
ATOM 2497 C CA . LEU A 1 307 ? -23.327 -5.840 11.551 1.00 93.44 307 LEU A CA 1
ATOM 2498 C C . LEU A 1 307 ? -23.005 -5.279 12.933 1.00 93.44 307 LEU A C 1
ATOM 2500 O O . LEU A 1 307 ? -21.933 -4.701 13.127 1.00 93.44 307 LEU A O 1
ATOM 2504 N N . LYS A 1 308 ? -23.908 -5.461 13.896 1.00 90.31 308 LYS A N 1
ATOM 2505 C CA . LYS A 1 308 ? -23.639 -5.162 15.306 1.00 90.31 308 LYS A CA 1
ATOM 2506 C C . LYS A 1 308 ? -23.659 -6.453 16.112 1.00 90.31 308 LYS A C 1
ATOM 2508 O O . LYS A 1 308 ? -24.649 -7.183 16.094 1.00 90.31 308 LYS A O 1
ATOM 2513 N N . ARG A 1 309 ? -22.556 -6.733 16.805 1.00 81.94 309 ARG A N 1
ATOM 2514 C CA . ARG A 1 309 ? -22.464 -7.828 17.772 1.00 81.94 309 ARG A CA 1
ATOM 2515 C C . ARG A 1 309 ? -22.954 -7.347 19.132 1.00 81.94 309 ARG A C 1
ATOM 2517 O O . ARG A 1 309 ? -22.613 -6.242 19.557 1.00 81.94 309 ARG A O 1
ATOM 2524 N N . ASN A 1 310 ? -23.677 -8.209 19.836 1.00 66.38 310 ASN A N 1
ATOM 2525 C CA . ASN A 1 310 ? -23.903 -8.026 21.261 1.00 66.38 310 ASN A CA 1
ATOM 2526 C C . ASN A 1 310 ? -22.639 -8.458 22.001 1.00 66.38 310 ASN A C 1
ATOM 2528 O O . ASN A 1 310 ? -22.309 -9.642 22.047 1.00 66.38 310 ASN A O 1
ATOM 2532 N N . LEU A 1 311 ? -21.920 -7.498 22.578 1.00 58.81 311 LEU A N 1
ATOM 2533 C CA . LEU A 1 311 ? -20.866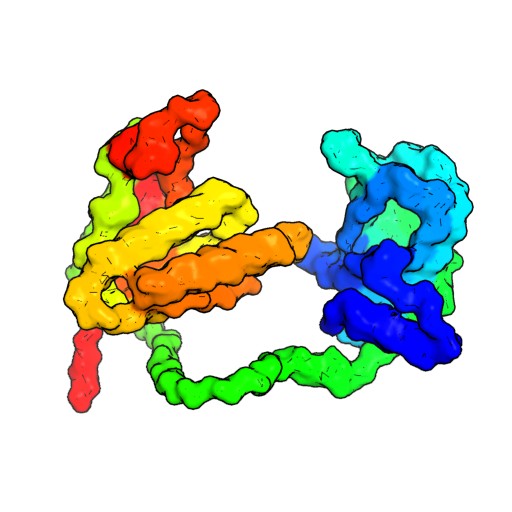 -7.795 23.542 1.00 58.81 311 LEU A CA 1
ATOM 2534 C C . LEU A 1 311 ? -21.553 -8.314 24.812 1.00 58.81 311 LEU A C 1
ATOM 2536 O O . LEU A 1 311 ? -21.954 -7.529 25.668 1.00 58.81 311 LEU A O 1
ATOM 2540 N N . LYS A 1 312 ? -21.762 -9.632 24.924 1.00 45.72 312 LYS A N 1
ATOM 2541 C CA . LYS A 1 312 ? -22.142 -10.229 26.208 1.00 45.72 312 LYS A CA 1
ATOM 2542 C C . LYS A 1 312 ? -20.935 -10.094 27.136 1.00 45.72 312 LYS A C 1
ATOM 2544 O O . LYS A 1 312 ? -19.918 -10.750 26.927 1.00 45.72 312 LYS A O 1
ATOM 2549 N N . LEU A 1 313 ? -21.048 -9.205 28.121 1.00 36.44 313 LEU A N 1
ATOM 2550 C CA . LEU A 1 313 ? -20.176 -9.181 29.290 1.00 36.44 313 LEU A CA 1
ATOM 2551 C C . LEU A 1 313 ? -20.343 -10.531 29.992 1.00 36.44 313 LEU A C 1
ATOM 2553 O O . LEU A 1 313 ? -21.367 -10.775 30.627 1.00 36.44 313 LEU A O 1
ATOM 2557 N N . PHE A 1 314 ? -19.375 -11.426 29.824 1.00 31.23 314 PHE A N 1
ATOM 2558 C CA . PHE A 1 314 ? -19.218 -12.535 30.752 1.00 31.23 314 PHE A CA 1
ATOM 2559 C C . PHE A 1 314 ? -18.615 -11.933 32.023 1.00 31.23 314 PHE A C 1
ATOM 2561 O O . PHE A 1 314 ? -17.475 -11.468 32.003 1.00 31.23 314 PHE A O 1
ATOM 2568 N N . ILE A 1 315 ? -19.463 -11.823 33.048 1.00 35.09 315 ILE A N 1
ATOM 2569 C CA . ILE A 1 315 ? -19.109 -11.473 34.428 1.00 35.09 315 ILE A CA 1
ATOM 2570 C C . ILE A 1 315 ? -18.297 -12.626 35.015 1.00 35.09 315 ILE A C 1
ATOM 2572 O O . ILE A 1 315 ? -18.681 -13.788 34.745 1.00 35.09 315 ILE A O 1
#

Secondary structure (DSSP, 8-state):
--HHHHHHHHHHHHTS----TTTEEEEE-EEETTEEEEEEEEEGGGGGS-EEEEEE-SSEEEEEEE-TTTTSSGGGTSEEEGGGTEEEEEEE-BTTBSTTBB--TTS---B-GGGEEEEEEPPHHHHHTTS------PPPP-----------EEEEEEEEEPTT--S--HIIIIIHHHTT-SEEEEE-TT--SHHHHHHHHHHHHHHHHT-TT-PPEEEEEEE---HHHHHHHHHHHHHHHHHHHTTTEEEEEEE------EEEETTSEEEEESSTT--BPPPPSSS-GGGT-GGGPPBPPEEEEEEEE------

Radius of gyration: 24.39 Å; chains: 1; bounding box: 66×47×63 Å